Protein 5GGB (pdb70)

Secondary structure (DSSP, 8-state):
-EEEEEEEEEEEE--EEEEEEEETTTTEEE--EEEPPTT--HHHHHHHHHHHHH-EEEEEEEEEEEEEEEETTEEEEEEEEEEEEEEE-----SS-SEEEEEEHHHHHHH--SHHHHHHHHHHHTS-SS-EEEEEEE------GGG--S-GGGPPP-HHHHHHHHHHHHHHHHTT--EEEEESSHHHHHHHHHHHHHHT-PEEEEGGGSHHHHHH-HHHHHHHHHHHHHSSS-EEEEE-TTTHHHHHHHHHHHHT---SS----TT-EEEEEEETTEEEEEEEE--TT--

Solvent-accessible surface area: 14066 Å² total; per-residue (Å²): 149,79,31,64,1,0,0,0,0,0,8,90,96,80,134,41,30,0,0,0,2,15,29,74,195,133,107,37,49,1,1,0,38,15,123,28,82,191,74,24,12,19,4,35,0,0,11,46,12,0,88,84,8,0,33,17,66,18,40,2,10,7,20,3,3,103,6,65,53,124,46,120,172,24,49,37,38,0,25,1,2,2,0,76,22,86,32,42,124,55,72,94,50,139,68,0,52,113,24,48,44,36,72,26,117,40,0,41,123,55,1,148,85,89,44,1,71,87,4,0,129,84,3,79,126,105,64,21,98,30,44,4,0,0,4,0,46,7,0,21,3,41,161,121,78,185,72,181,52,81,39,91,106,15,61,4,52,165,103,0,133,61,1,2,112,45,1,25,53,1,0,78,12,0,22,4,62,40,3,17,0,0,42,36,38,5,0,49,67,1,0,73,24,2,3,131,110,42,133,72,164,30,100,61,3,79,79,0,6,41,100,30,15,77,92,66,76,154,26,0,55,133,49,2,57,82,1,5,62,147,132,28,22,3,0,2,0,1,5,13,148,0,2,52,24,6,6,121,52,2,11,147,139,33,177,22,210,52,87,43,107,27,37,143,74,0,2,0,9,0,0,0,5,19,151,56,126,7,22,10,2,11,20,10,39,2,13,74,28,154

Organism: Mycolicibacterium smegmatis (strain ATCC 700084 / mc(2)155) (NCBI:txid246196)

Structure (mmCIF, N/CA/C/O backbone):
data_5GGB
#
_entry.id   5GGB
#
_cell.length_a   42.492
_cell.length_b   87.892
_cell.length_c   95.202
_cell.angle_alpha   90.00
_cell.angle_beta   90.00
_cell.angle_gamma   90.00
#
_symmetry.space_group_name_H-M   'P 21 21 21'
#
loop_
_entity.id
_entity.type
_entity.pdbx_description
1 polymer 'Hydrolase, NUDIX family protein'
2 non-polymer "2'-deoxy-8-oxoguanosine 5'-(trihydrogen diphosphate)"
3 water water
#
loop_
_atom_site.group_PDB
_atom_site.id
_atom_site.type_symbol
_atom_site.label_atom_id
_atom_site.label_alt_id
_atom_site.label_comp_id
_atom_site.label_asym_id
_atom_site.label_entity_id
_atom_site.label_seq_id
_atom_site.pdbx_PDB_ins_code
_atom_site.Cartn_x
_atom_site.Cartn_y
_atom_site.Cartn_z
_atom_site.occupancy
_atom_site.B_iso_or_equiv
_atom_site.auth_seq_id
_atom_site.auth_comp_id
_atom_site.auth_asym_id
_atom_site.auth_atom_id
_atom_site.pdbx_PDB_model_num
ATOM 1 N N . HIS A 1 42 ? -4.289 7.113 37.164 1.00 65.99 22 HIS A N 1
ATOM 2 C CA . HIS A 1 42 ? -3.327 6.066 36.734 1.00 55.16 22 HIS A CA 1
ATOM 3 C C . HIS A 1 42 ? -3.456 5.977 35.187 1.00 36.18 22 HIS A C 1
ATOM 4 O O . HIS A 1 42 ? -4.479 5.568 34.656 1.00 39.78 22 HIS A O 1
ATOM 11 N N . THR A 1 43 ? -2.460 6.468 34.468 1.00 37.15 23 THR A N 1
ATOM 12 C CA . THR A 1 43 ? -2.443 6.350 32.993 1.00 31.10 23 THR A CA 1
ATOM 13 C C . THR A 1 43 ? -1.224 5.593 32.605 1.00 27.21 23 THR A C 1
ATOM 14 O O . THR A 1 43 ? -0.085 6.029 32.904 1.00 41.06 23 THR A O 1
ATOM 18 N N . VAL A 1 44 ? -1.444 4.460 31.951 1.00 20.41 24 VAL A N 1
ATOM 19 C CA . VAL A 1 44 ? -0.391 3.655 31.387 1.00 18.45 24 VAL A CA 1
ATOM 20 C C . VAL A 1 44 ? -0.114 4.109 29.948 1.00 16.30 24 VAL A C 1
ATOM 21 O O . VAL A 1 44 ? -1.002 4.121 29.130 1.00 18.66 24 VAL A O 1
ATOM 25 N N . ARG A 1 45 ? 1.134 4.484 29.683 1.00 16.36 25 ARG A N 1
ATOM 26 C CA . ARG A 1 45 ? 1.535 4.955 28.339 1.00 14.94 25 ARG A CA 1
ATOM 27 C C . ARG A 1 45 ? 2.031 3.819 27.460 1.00 13.48 25 ARG A C 1
ATOM 28 O O . ARG A 1 45 ? 2.867 3.017 27.889 1.00 14.05 25 ARG A O 1
ATOM 36 N N . ALA A 1 46 ? 1.484 3.748 26.236 1.00 12.69 26 ALA A N 1
ATOM 37 C CA . ALA A 1 46 ? 1.812 2.741 25.271 1.00 12.40 26 ALA A CA 1
ATOM 38 C C . ALA A 1 46 ? 1.917 3.373 23.889 1.00 11.38 26 ALA A C 1
ATOM 39 O O . ALA A 1 46 ? 1.511 4.520 23.669 1.00 11.77 26 ALA A O 1
ATOM 41 N N . ALA A 1 47 ? 2.411 2.586 22.960 1.00 11.33 27 ALA A N 1
ATOM 42 C CA . ALA A 1 47 ? 2.537 3.037 21.563 1.00 10.51 27 ALA A CA 1
ATOM 43 C C . ALA A 1 47 ? 2.454 1.873 20.662 1.00 11.15 27 ALA A C 1
ATOM 44 O O . ALA A 1 47 ? 2.766 0.753 21.045 1.00 13.30 27 ALA A O 1
ATOM 46 N N . GLY A 1 48 ? 2.090 2.119 19.416 1.00 11.49 28 GLY A N 1
ATOM 47 C CA . GLY A 1 48 ? 1.969 1.069 18.414 1.00 11.97 28 GLY A CA 1
ATOM 48 C C . GLY A 1 48 ? 2.103 1.625 16.994 1.00 9.73 28 GLY A C 1
ATOM 49 O O . GLY A 1 48 ? 2.406 2.824 16.798 1.00 10.29 28 GLY A O 1
ATOM 50 N N . ALA A 1 49 ? 1.940 0.747 16.013 1.00 10.33 29 ALA A N 1
ATOM 51 C CA . ALA A 1 49 ? 2.198 1.143 14.644 1.00 10.16 29 ALA A CA 1
ATOM 52 C C . ALA A 1 49 ? 1.397 0.402 13.648 1.00 10.11 29 ALA A C 1
ATOM 53 O O . ALA A 1 49 ? 1.030 -0.786 13.856 1.00 11.49 29 ALA A O 1
ATOM 55 N N . VAL A 1 50 ? 1.163 1.050 12.512 1.00 9.93 30 VAL A N 1
ATOM 56 C CA . VAL A 1 50 ? 0.824 0.377 11.262 1.00 10.08 30 VAL A CA 1
ATOM 57 C C . VAL A 1 50 ? 2.086 0.307 10.461 1.00 9.99 30 VAL A C 1
ATOM 58 O O . VAL A 1 50 ? 2.529 1.266 9.849 1.00 10.67 30 VAL A O 1
ATOM 62 N N . LEU A 1 51 ? 2.681 -0.904 10.469 1.00 11.33 31 LEU A N 1
ATOM 63 C CA . LEU A 1 51 ? 3.880 -1.206 9.693 1.00 11.01 31 LEU A CA 1
ATOM 64 C C . LEU A 1 51 ? 3.425 -1.534 8.284 1.00 11.49 31 LEU A C 1
ATOM 65 O O . LEU A 1 51 ? 2.564 -2.397 8.076 1.00 12.55 31 LEU A O 1
ATOM 70 N N . TRP A 1 52 ? 4.039 -0.908 7.290 1.00 11.18 32 TRP A N 1
ATOM 71 C CA . TRP A 1 52 ? 3.683 -1.090 5.902 1.00 11.78 32 TRP A CA 1
ATOM 72 C C . TRP A 1 52 ? 4.884 -1.197 4.997 1.00 12.82 32 TRP A C 1
ATOM 73 O O . TRP A 1 52 ? 6.001 -0.824 5.380 1.00 13.94 32 TRP A O 1
ATOM 84 N N . ARG A 1 53 ? 4.600 -1.720 3.792 1.00 14.13 33 ARG A N 1
ATOM 85 C CA . ARG A 1 53 ? 5.609 -1.804 2.724 1.00 16.71 33 ARG A CA 1
ATOM 86 C C . ARG A 1 53 ? 4.902 -1.661 1.382 1.00 17.30 33 ARG A C 1
ATOM 87 O O . ARG A 1 53 ? 3.754 -1.800 1.280 1.00 17.84 33 ARG A O 1
ATOM 95 N N A ASP A 1 54 ? 5.693 -1.370 0.336 0.50 23.98 34 ASP A N 1
ATOM 96 N N B ASP A 1 54 ? 5.646 -1.331 0.310 0.50 23.70 34 ASP A N 1
ATOM 97 C CA A ASP A 1 54 ? 5.196 -1.517 -1.073 0.50 26.95 34 ASP A CA 1
ATOM 98 C CA B ASP A 1 54 ? 5.058 -1.479 -1.072 0.50 26.66 34 ASP A CA 1
ATOM 99 C C A ASP A 1 54 ? 5.114 -3.009 -1.431 0.50 27.13 34 ASP A C 1
ATOM 100 C C B ASP A 1 54 ? 5.131 -2.938 -1.531 0.50 25.51 34 ASP A C 1
ATOM 101 O O A ASP A 1 54 ? 6.020 -3.775 -1.113 0.50 30.20 34 ASP A O 1
ATOM 102 O O B ASP A 1 54 ? 6.183 -3.579 -1.463 0.50 38.08 34 ASP A O 1
ATOM 111 N N . ALA A 1 55 ? 4.004 -3.420 -2.038 1.00 33.68 35 ALA A N 1
ATOM 112 C CA . ALA A 1 55 ? 3.841 -4.828 -2.512 1.00 38.11 35 ALA A CA 1
ATOM 113 C C . ALA A 1 55 ? 4.764 -5.193 -3.691 1.00 54.11 35 ALA A C 1
ATOM 114 O O . ALA A 1 55 ? 4.975 -4.364 -4.561 1.00 54.01 35 ALA A O 1
ATOM 116 N N . THR A 1 67 ? -0.850 -1.832 -3.897 1.00 55.92 47 THR A N 1
ATOM 117 C CA . THR A 1 67 ? 0.573 -1.422 -3.865 1.00 59.22 47 THR A CA 1
ATOM 118 C C . THR A 1 67 ? 1.148 -1.195 -2.430 1.00 36.44 47 THR A C 1
ATOM 119 O O . THR A 1 67 ? 2.325 -1.412 -2.225 1.00 40.62 47 THR A O 1
ATOM 123 N N . VAL A 1 68 ? 0.343 -0.779 -1.454 1.00 27.54 48 VAL A N 1
ATOM 124 C CA . VAL A 1 68 ? 0.759 -0.833 -0.040 1.00 21.34 48 VAL A CA 1
ATOM 125 C C . VAL A 1 68 ? 0.237 -2.159 0.579 1.00 17.03 48 VAL A C 1
ATOM 126 O O . VAL A 1 68 ? -0.894 -2.545 0.324 1.00 19.90 48 VAL A O 1
ATOM 130 N N . GLU A 1 69 ? 1.054 -2.770 1.419 1.00 15.95 49 GLU A N 1
ATOM 131 C CA . GLU A 1 69 ? 0.605 -3.866 2.283 1.00 14.80 49 GLU A CA 1
ATOM 132 C C . GLU A 1 69 ? 0.965 -3.483 3.678 1.00 12.48 49 GLU A C 1
ATOM 133 O O . GLU A 1 69 ? 2.014 -2.882 3.934 1.00 14.48 49 GLU A O 1
ATOM 139 N N . VAL A 1 70 ? 0.107 -3.923 4.609 1.00 12.29 50 VAL A N 1
ATOM 140 C CA . VAL A 1 70 ? 0.241 -3.689 6.008 1.00 12.34 50 VAL A CA 1
ATOM 141 C C . VAL A 1 70 ? 0.429 -4.991 6.791 1.00 10.94 50 VAL A C 1
ATOM 142 O O . VAL A 1 70 ? -0.160 -6.028 6.388 1.00 13.99 50 VAL A O 1
ATOM 146 N N . ALA A 1 71 ? 1.233 -4.957 7.831 1.00 11.01 51 ALA A N 1
ATOM 147 C CA . ALA A 1 71 ? 1.473 -6.140 8.672 1.00 11.31 51 ALA A CA 1
ATOM 148 C C . ALA A 1 71 ? 0.415 -6.283 9.713 1.00 12.16 51 ALA A C 1
ATOM 149 O O . ALA A 1 71 ? 0.096 -5.352 10.451 1.00 13.96 51 ALA A O 1
ATOM 151 N N . VAL A 1 72 ? -0.097 -7.497 9.831 1.00 12.34 52 VAL A N 1
ATOM 152 C CA . VAL A 1 72 ? -1.052 -7.828 10.894 1.00 12.69 52 VAL A CA 1
ATOM 153 C C . VAL A 1 72 ? -0.430 -9.006 11.647 1.00 13.44 52 VAL A C 1
ATOM 154 O O . VAL A 1 72 ? 0.049 -9.967 11.013 1.00 14.79 52 VAL A O 1
ATOM 158 N N . ILE A 1 73 ? -0.451 -8.943 12.964 1.00 12.72 53 ILE A N 1
ATOM 159 C CA . ILE A 1 73 ? 0.229 -9.901 13.818 1.00 12.54 53 ILE A CA 1
ATOM 160 C C . ILE A 1 73 ? -0.775 -10.754 14.618 1.00 12.58 53 ILE A C 1
ATOM 161 O O . ILE A 1 73 ? -1.804 -10.278 15.048 1.00 12.44 53 ILE A O 1
ATOM 166 N N . HIS A 1 74 ? -0.402 -12.015 14.813 1.00 11.95 54 HIS A N 1
ATOM 167 C CA . HIS A 1 74 ? -1.186 -12.947 15.579 1.00 11.62 54 HIS A CA 1
ATOM 168 C C . HIS A 1 74 ? -0.524 -13.170 16.920 1.00 11.53 54 HIS A C 1
ATOM 169 O O . HIS A 1 74 ? 0.672 -13.501 17.021 1.00 13.13 54 HIS A O 1
ATOM 176 N N A ARG A 1 75 ? -1.350 -13.049 17.961 0.50 13.37 55 ARG A N 1
ATOM 177 N N B ARG A 1 75 ? -1.347 -13.062 17.962 0.50 13.41 55 ARG A N 1
ATOM 178 C CA A ARG A 1 75 ? -0.905 -13.125 19.308 0.50 13.83 55 ARG A CA 1
ATOM 179 C CA B ARG A 1 75 ? -0.890 -13.179 19.308 0.50 13.87 55 ARG A CA 1
ATOM 180 C C A ARG A 1 75 ? -1.502 -14.388 19.952 0.50 12.65 55 ARG A C 1
ATOM 181 C C B ARG A 1 75 ? -1.498 -14.400 19.957 0.50 12.71 55 ARG A C 1
ATOM 182 O O A ARG A 1 75 ? -2.705 -14.442 20.170 0.50 13.25 55 ARG A O 1
ATOM 183 O O B ARG A 1 75 ? -2.687 -14.432 20.196 0.50 13.27 55 ARG A O 1
ATOM 198 N N . PRO A 1 76 ? -0.676 -15.419 20.298 1.00 12.94 56 PRO A N 1
ATOM 199 C CA . PRO A 1 76 ? -1.271 -16.583 20.956 1.00 14.11 56 PRO A CA 1
ATOM 200 C C . PRO A 1 76 ? -1.855 -16.305 22.320 1.00 14.17 56 PRO A C 1
ATOM 201 O O . PRO A 1 76 ? -2.724 -17.067 22.757 1.00 15.37 56 PRO A O 1
ATOM 205 N N . ARG A 1 77 ? -1.492 -15.197 23.004 1.00 14.75 57 ARG A N 1
ATOM 206 C CA . ARG A 1 77 ? -2.119 -14.912 24.332 1.00 15.01 57 ARG A CA 1
ATOM 207 C C . ARG A 1 77 ? -3.590 -14.825 24.280 1.00 12.47 57 ARG A C 1
ATOM 208 O O . ARG A 1 77 ? -4.260 -15.234 25.191 1.00 13.14 57 ARG A O 1
ATOM 216 N N . TYR A 1 78 ? -4.153 -14.275 23.219 1.00 16.39 58 TYR A N 1
ATOM 217 C CA . TYR A 1 78 ? -5.641 -14.142 23.022 1.00 15.73 58 TYR A CA 1
ATOM 218 C C . TYR A 1 78 ? -6.164 -14.852 21.797 1.00 15.58 58 TYR A C 1
ATOM 219 O O . TYR A 1 78 ? -7.401 -14.807 21.468 1.00 15.77 58 TYR A O 1
ATOM 228 N N A ASP A 1 79 ? -5.235 -15.450 21.056 0.50 15.31 59 ASP A N 1
ATOM 229 N N B ASP A 1 79 ? -5.239 -15.455 21.058 0.50 15.34 59 ASP A N 1
ATOM 230 C CA A ASP A 1 79 ? -5.575 -16.135 19.827 0.50 14.90 59 ASP A CA 1
ATOM 231 C CA B ASP A 1 79 ? -5.581 -16.113 19.813 0.50 15.55 59 ASP A CA 1
ATOM 232 C C A ASP A 1 79 ? -6.299 -15.205 18.892 0.50 18.55 59 ASP A C 1
ATOM 233 C C B ASP A 1 79 ? -6.328 -15.133 18.901 0.50 19.28 59 ASP A C 1
ATOM 234 O O A ASP A 1 79 ? -7.384 -15.585 18.378 0.50 18.80 59 ASP A O 1
ATOM 235 O O B ASP A 1 79 ? -7.389 -15.500 18.344 0.50 19.98 59 ASP A O 1
ATOM 244 N N A ASP A 1 80 ? -5.691 -14.048 18.570 0.50 14.86 60 ASP A N 1
ATOM 245 N N B ASP A 1 80 ? -5.701 -13.955 18.668 0.50 15.42 60 ASP A N 1
ATOM 246 C CA A ASP A 1 80 ? -6.277 -13.235 17.546 0.50 15.53 60 ASP A CA 1
ATOM 247 C CA B ASP A 1 80 ? -6.284 -12.816 17.949 0.50 18.64 60 ASP A CA 1
ATOM 248 C C A ASP A 1 80 ? -5.267 -12.242 16.943 0.50 13.46 60 ASP A C 1
ATOM 249 C C B ASP A 1 80 ? -5.263 -12.156 17.021 0.50 13.84 60 ASP A C 1
ATOM 250 O O A ASP A 1 80 ? -4.081 -12.320 17.217 0.50 12.73 60 ASP A O 1
ATOM 251 O O B ASP A 1 80 ? -4.077 -12.331 17.205 0.50 12.76 60 ASP A O 1
ATOM 260 N N . TRP A 1 81 ? -5.770 -11.414 16.038 1.00 15.48 61 TRP A N 1
ATOM 261 C CA . TRP A 1 81 ? -4.969 -10.617 15.110 1.00 13.68 61 TRP A CA 1
ATOM 262 C C . TRP A 1 81 ? -5.096 -9.123 15.450 1.00 13.19 61 TRP A C 1
ATOM 263 O O . TRP A 1 81 ? -6.207 -8.645 15.763 1.00 15.40 61 TRP A O 1
ATOM 274 N N A SER A 1 82 ? -4.002 -8.394 15.316 0.50 12.74 62 SER A N 1
ATOM 275 N N B SER A 1 82 ? -3.941 -8.446 15.521 0.50 11.81 62 SER A N 1
ATOM 276 C CA A SER A 1 82 ? -4.050 -6.989 15.663 0.50 12.61 62 SER A CA 1
ATOM 277 C CA B SER A 1 82 ? -3.877 -7.028 15.919 0.50 12.22 62 SER A CA 1
ATOM 278 C C A SER A 1 82 ? -2.837 -6.280 15.054 0.50 13.12 62 SER A C 1
ATOM 279 C C B SER A 1 82 ? -2.685 -6.307 15.258 0.50 12.56 62 SER A C 1
ATOM 280 O O A SER A 1 82 ? -2.259 -6.840 14.048 0.50 12.60 62 SER A O 1
ATOM 281 O O B SER A 1 82 ? -1.945 -6.805 14.479 0.50 11.37 62 SER A O 1
ATOM 286 N N . LEU A 1 83 ? -2.498 -5.103 15.663 1.00 14.39 63 LEU A N 1
ATOM 287 C CA . LEU A 1 83 ? -1.364 -4.272 15.231 1.00 12.78 63 LEU A CA 1
ATOM 288 C C . LEU A 1 83 ? -0.310 -4.304 16.307 1.00 13.04 63 LEU A C 1
ATOM 289 O O . LEU A 1 83 ? -0.617 -4.373 17.500 1.00 16.36 63 LEU A O 1
ATOM 294 N N . PRO A 1 84 ? 0.976 -4.137 15.916 1.00 12.05 64 PRO A N 1
ATOM 295 C CA . PRO A 1 84 ? 2.044 -4.052 16.945 1.00 13.14 64 PRO A CA 1
ATOM 296 C C . PRO A 1 84 ? 1.774 -2.914 17.933 1.00 12.39 64 PRO A C 1
ATOM 297 O O . PRO A 1 84 ? 1.459 -1.818 17.522 1.00 13.59 64 PRO A O 1
ATOM 301 N N . LYS A 1 85 ? 1.996 -3.183 19.195 1.00 12.80 65 LYS A N 1
ATOM 302 C CA . LYS A 1 85 ? 1.866 -2.185 20.256 1.00 13.12 65 LYS A CA 1
ATOM 303 C C . LYS A 1 85 ? 2.453 -2.700 21.540 1.00 12.96 65 LYS A C 1
ATOM 304 O O . LYS A 1 85 ? 2.601 -3.923 21.742 1.00 14.75 65 LYS A O 1
ATOM 310 N N . GLY A 1 86 ? 2.803 -1.798 22.461 1.00 12.83 66 GLY A N 1
ATOM 311 C CA . GLY A 1 86 ? 3.244 -2.189 23.796 1.00 14.67 66 GLY A CA 1
ATOM 312 C C . GLY A 1 86 ? 3.459 -0.984 24.648 1.00 13.62 66 GLY A C 1
ATOM 313 O O . GLY A 1 86 ? 3.390 0.157 24.206 1.00 13.62 66 GLY A O 1
ATOM 314 N N . LYS A 1 87 ? 3.675 -1.287 25.914 1.00 14.63 67 LYS A N 1
ATOM 315 C CA . LYS A 1 87 ? 3.880 -0.291 26.922 1.00 13.91 67 LYS A CA 1
ATOM 316 C C . LYS A 1 87 ? 5.275 0.353 26.851 1.00 14.68 67 LYS A C 1
ATOM 317 O O . LYS A 1 87 ? 6.256 -0.311 26.604 1.00 16.17 67 LYS A O 1
ATOM 323 N N . LEU A 1 88 ? 5.350 1.649 27.155 1.00 13.21 68 LEU A N 1
ATOM 324 C CA . LEU A 1 88 ? 6.630 2.309 27.247 1.00 13.83 68 LEU A CA 1
ATOM 325 C C . LEU A 1 88 ? 7.427 1.802 28.478 1.00 14.89 68 LEU A C 1
ATOM 326 O O . LEU A 1 88 ? 6.861 1.590 29.530 1.00 17.16 68 LEU A O 1
ATOM 331 N N . ASP A 1 89 ? 8.707 1.613 28.249 1.00 14.46 69 ASP A N 1
ATOM 332 C CA . ASP A 1 89 ? 9.668 1.382 29.346 1.00 17.61 69 ASP A CA 1
ATOM 333 C C . ASP A 1 89 ? 9.977 2.697 30.039 1.00 17.13 69 ASP A C 1
ATOM 334 O O . ASP A 1 89 ? 9.686 3.767 29.518 1.00 17.30 69 ASP A O 1
ATOM 339 N N . GLN A 1 90 ? 10.571 2.614 31.209 1.00 18.66 70 GLN A N 1
ATOM 340 C CA . GLN A 1 90 ? 10.941 3.783 31.954 1.00 19.71 70 GLN A CA 1
ATOM 341 C C . GLN A 1 90 ? 11.896 4.597 31.143 1.00 19.31 70 GLN A C 1
ATOM 342 O O . GLN A 1 90 ? 12.849 4.070 30.571 1.00 21.73 70 GLN A O 1
ATOM 348 N N . GLY A 1 91 ? 11.626 5.898 31.033 1.00 20.77 71 GLY A N 1
ATOM 349 C CA . GLY A 1 91 ? 12.535 6.752 30.296 1.00 23.79 71 GLY A CA 1
ATOM 350 C C . GLY A 1 91 ? 12.341 6.834 28.804 1.00 20.50 71 GLY A C 1
ATOM 351 O O . GLY A 1 91 ? 12.987 7.583 28.120 1.00 26.41 71 GLY A O 1
ATOM 352 N N . GLU A 1 92 ? 11.448 6.050 28.278 1.00 15.78 72 GLU A N 1
ATOM 353 C CA . GLU A 1 92 ? 11.243 5.935 26.840 1.00 14.98 72 GLU A CA 1
ATOM 354 C C . GLU A 1 92 ? 10.199 6.915 26.360 1.00 13.68 72 GLU A C 1
ATOM 355 O O . GLU A 1 92 ? 9.268 7.244 27.073 1.00 15.97 72 GLU A O 1
ATOM 361 N N . THR A 1 93 ? 10.325 7.367 25.108 1.00 13.52 73 THR A N 1
ATOM 362 C CA . THR A 1 93 ? 9.281 8.173 24.469 1.00 13.15 73 THR A CA 1
ATOM 363 C C . THR A 1 93 ? 8.350 7.289 23.630 1.00 12.24 73 THR A C 1
ATOM 364 O O . THR A 1 93 ? 8.692 6.174 23.261 1.00 12.55 73 THR A O 1
ATOM 368 N N . GLU A 1 94 ? 7.170 7.807 23.290 1.00 12.65 74 GLU A N 1
ATOM 369 C CA . GLU A 1 94 ? 6.238 7.059 22.486 1.00 11.45 74 GLU A CA 1
ATOM 370 C C . GLU A 1 94 ? 6.823 6.596 21.142 1.00 10.59 74 GLU A C 1
ATOM 371 O O . GLU A 1 94 ? 6.690 5.452 20.775 1.00 11.05 74 GLU A O 1
ATOM 377 N N . PRO A 1 95 ? 7.463 7.502 20.366 1.00 10.71 75 PRO A N 1
ATOM 378 C CA . PRO A 1 95 ? 7.977 7.050 19.064 1.00 11.73 75 PRO A CA 1
ATOM 379 C C . PRO A 1 95 ? 9.014 5.935 19.215 1.00 10.20 75 PRO A C 1
ATOM 380 O O . PRO A 1 95 ? 9.045 4.974 18.417 1.00 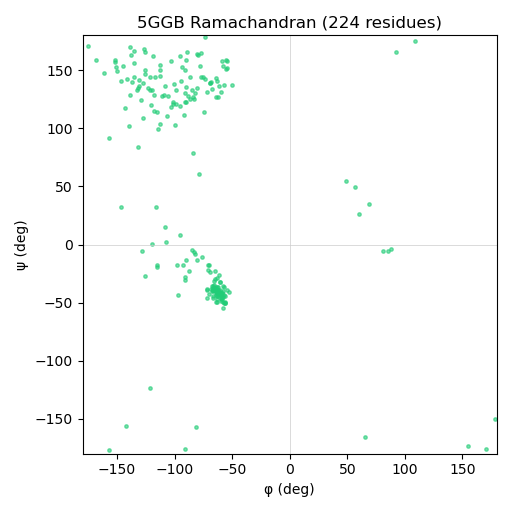11.27 75 PRO A O 1
ATOM 384 N N . VAL A 1 96 ? 9.874 6.081 20.216 1.00 11.72 76 VAL A N 1
ATOM 385 C CA . VAL A 1 96 ? 10.909 5.080 20.413 1.00 11.30 76 VAL A CA 1
ATOM 386 C C . VAL A 1 96 ? 10.283 3.744 20.810 1.00 12.00 76 VAL A C 1
ATOM 387 O O . VAL A 1 96 ? 10.681 2.676 20.287 1.00 11.82 76 VAL A O 1
ATOM 391 N N . ALA A 1 97 ? 9.260 3.747 21.635 1.00 10.86 77 ALA A N 1
ATOM 392 C CA . ALA A 1 97 ? 8.543 2.535 21.973 1.00 11.40 77 ALA A CA 1
ATOM 393 C C . ALA A 1 97 ? 7.841 1.929 20.772 1.00 10.49 77 ALA A C 1
ATOM 394 O O . ALA A 1 97 ? 7.830 0.695 20.638 1.00 11.58 77 ALA A O 1
ATOM 396 N N . ALA A 1 98 ? 7.241 2.746 19.904 1.00 10.70 78 ALA A N 1
ATOM 397 C CA . ALA A 1 98 ? 6.582 2.194 18.725 1.00 10.98 78 ALA A CA 1
ATOM 398 C C . ALA A 1 98 ? 7.580 1.443 17.872 1.00 10.69 78 ALA A C 1
ATOM 399 O O . ALA A 1 98 ? 7.338 0.338 17.407 1.00 11.81 78 ALA A O 1
ATOM 401 N N . ALA A 1 99 ? 8.735 2.080 17.638 1.00 10.46 79 ALA A N 1
ATOM 402 C CA . ALA A 1 99 ? 9.751 1.419 16.820 1.00 12.13 79 ALA A CA 1
ATOM 403 C C . ALA A 1 99 ? 10.270 0.152 17.505 1.00 11.36 79 ALA A C 1
ATOM 404 O O . ALA A 1 99 ? 10.513 -0.839 16.850 1.00 12.41 79 ALA A O 1
ATOM 406 N N . ARG A 1 100 ? 10.425 0.222 18.822 1.00 11.57 80 ARG A N 1
ATOM 407 C CA . ARG A 1 100 ? 10.898 -0.949 19.570 1.00 11.81 80 ARG A CA 1
ATOM 408 C C . ARG A 1 100 ? 9.916 -2.091 19.468 1.00 13.00 80 ARG A C 1
ATOM 409 O O . ARG A 1 100 ? 10.295 -3.256 19.258 1.00 13.11 80 ARG A O 1
ATOM 417 N N . GLU A 1 101 ? 8.633 -1.802 19.538 1.00 12.45 81 GLU A N 1
ATOM 418 C CA . GLU A 1 101 ? 7.617 -2.825 19.401 1.00 13.21 81 GLU A CA 1
ATOM 419 C C . GLU A 1 101 ? 7.593 -3.418 18.001 1.00 12.30 81 GLU A C 1
ATOM 420 O O . GLU A 1 101 ? 7.403 -4.630 17.842 1.00 12.54 81 GLU A O 1
ATOM 426 N N . ILE A 1 102 ? 7.785 -2.590 16.977 1.00 11.33 82 ILE A N 1
ATOM 427 C CA . ILE A 1 102 ? 7.970 -3.129 15.634 1.00 12.05 82 ILE A CA 1
ATOM 428 C C . ILE A 1 102 ? 9.148 -4.114 15.668 1.00 11.93 82 ILE A C 1
ATOM 429 O O . ILE A 1 102 ? 9.022 -5.259 15.162 1.00 13.01 82 ILE A O 1
ATOM 434 N N . HIS A 1 103 ? 10.270 -3.705 16.220 1.00 12.43 83 HIS A N 1
ATOM 435 C CA . HIS A 1 103 ? 11.455 -4.576 16.231 1.00 13.96 83 HIS A CA 1
ATOM 436 C C . HIS A 1 103 ? 11.174 -5.919 16.925 1.00 13.47 83 HIS A C 1
ATOM 437 O O . HIS A 1 103 ? 11.467 -7.000 16.361 1.00 15.36 83 HIS A O 1
ATOM 444 N N . GLU A 1 104 ? 10.598 -5.843 18.102 1.00 13.12 84 GLU A N 1
ATOM 445 C CA . GLU A 1 104 ? 10.380 -7.047 18.928 1.00 13.93 84 GLU A CA 1
ATOM 446 C C . GLU A 1 104 ? 9.324 -7.940 18.421 1.00 14.13 84 GLU A C 1
ATOM 447 O O . GLU A 1 104 ? 9.424 -9.164 18.497 1.00 15.97 84 GLU A O 1
ATOM 453 N N . GLU A 1 105 ? 8.208 -7.372 17.894 1.00 13.40 85 GLU A N 1
ATOM 454 C CA . GLU A 1 105 ? 7.076 -8.172 17.518 1.00 13.96 85 GLU A CA 1
ATOM 455 C C . GLU A 1 105 ? 7.111 -8.632 16.087 1.00 13.84 85 GLU A C 1
ATOM 456 O O . GLU A 1 105 ? 6.531 -9.663 15.757 1.00 15.14 85 GLU A O 1
ATOM 462 N N . THR A 1 106 ? 7.757 -7.870 15.191 1.00 12.82 86 THR A N 1
ATOM 463 C CA . THR A 1 106 ? 7.763 -8.186 13.771 1.00 13.71 86 THR A CA 1
ATOM 464 C C . THR A 1 106 ? 9.147 -8.541 13.229 1.00 12.71 86 THR A C 1
ATOM 465 O O . THR A 1 106 ? 9.205 -9.065 12.099 1.00 14.10 86 THR A O 1
ATOM 469 N N . GLY A 1 107 ? 10.215 -8.203 13.927 1.00 13.55 87 GLY A N 1
ATOM 470 C CA . GLY A 1 107 ? 11.551 -8.445 13.404 1.00 13.72 87 GLY A CA 1
ATOM 471 C C . GLY A 1 107 ? 12.048 -7.406 12.406 1.00 14.96 87 GLY A C 1
ATOM 472 O O . GLY A 1 107 ? 13.185 -7.469 11.964 1.00 16.27 87 GLY A O 1
ATOM 473 N N . HIS A 1 108 ? 11.208 -6.460 12.018 1.00 13.56 88 HIS A N 1
ATOM 474 C CA . HIS A 1 108 ? 11.598 -5.460 11.049 1.00 12.76 88 HIS A CA 1
ATOM 475 C C . HIS A 1 108 ? 12.142 -4.184 11.655 1.00 12.56 88 HIS A C 1
ATOM 476 O O . HIS A 1 108 ? 11.804 -3.821 12.766 1.00 13.35 88 HIS A O 1
ATOM 483 N N . THR A 1 109 ? 12.991 -3.526 10.867 1.00 12.55 89 THR A N 1
ATOM 484 C CA . THR A 1 109 ? 13.298 -2.111 11.111 1.00 12.32 89 THR A CA 1
ATOM 485 C C . THR A 1 109 ? 12.299 -1.289 10.317 1.00 12.10 89 THR A C 1
ATOM 486 O O . THR A 1 109 ? 11.703 -1.739 9.366 1.00 11.89 89 THR A O 1
ATOM 490 N N . ALA A 1 110 ? 12.128 -0.039 10.751 1.00 11.78 90 ALA A N 1
ATOM 491 C CA . ALA A 1 110 ? 11.156 0.828 10.112 1.00 10.85 90 ALA A CA 1
ATOM 492 C C . ALA A 1 110 ? 11.477 2.279 10.403 1.00 10.84 90 ALA A C 1
ATOM 493 O O . ALA A 1 110 ? 12.184 2.598 11.336 1.00 13.98 90 ALA A O 1
ATOM 495 N N A VAL A 1 111 ? 10.910 3.155 9.607 0.50 10.60 91 VAL A N 1
ATOM 496 N N B VAL A 1 111 ? 10.951 3.155 9.549 0.50 9.77 91 VAL A N 1
ATOM 497 C CA A VAL A 1 111 ? 11.007 4.569 9.855 0.50 10.15 91 VAL A CA 1
ATOM 498 C CA B VAL A 1 111 ? 10.968 4.612 9.746 0.50 8.79 91 VAL A CA 1
ATOM 499 C C A VAL A 1 111 ? 9.611 5.101 10.082 0.50 9.27 91 VAL A C 1
ATOM 500 C C B VAL A 1 111 ? 9.567 5.132 10.053 0.50 8.63 91 VAL A C 1
ATOM 501 O O A VAL A 1 111 ? 8.714 4.837 9.272 0.50 9.68 91 VAL A O 1
ATOM 502 O O B VAL A 1 111 ? 8.616 4.925 9.258 0.50 9.10 91 VAL A O 1
ATOM 509 N N . LEU A 1 112 ? 9.384 5.746 11.215 1.00 8.94 92 LEU A N 1
ATOM 510 C CA . LEU A 1 112 ? 8.073 6.284 11.538 1.00 8.71 92 LEU A CA 1
ATOM 511 C C . LEU A 1 112 ? 7.798 7.510 10.720 1.00 8.04 92 LEU A C 1
ATOM 512 O O . LEU A 1 112 ? 8.708 8.301 10.419 1.00 8.97 92 LEU A O 1
ATOM 517 N N . GLY A 1 113 ? 6.525 7.682 10.362 1.00 8.67 93 GLY A N 1
ATOM 518 C CA . GLY A 1 113 ? 6.043 8.856 9.623 1.00 8.50 93 GLY A CA 1
ATOM 519 C C . GLY A 1 113 ? 4.962 9.566 10.409 1.00 8.56 93 GLY A C 1
ATOM 520 O O . GLY A 1 113 ? 5.167 9.966 11.561 1.00 8.88 93 GLY A O 1
ATOM 521 N N . ARG A 1 114 ? 3.813 9.722 9.801 1.00 8.28 94 ARG A N 1
ATOM 522 C CA . ARG A 1 114 ? 2.682 10.393 10.435 1.00 8.22 94 ARG A CA 1
ATOM 523 C C . ARG A 1 114 ? 2.140 9.701 11.631 1.00 8.26 94 ARG A C 1
ATOM 524 O O . ARG A 1 114 ? 2.033 8.455 11.643 1.00 9.25 94 ARG A O 1
ATOM 532 N N . ARG A 1 115 ? 1.732 10.467 12.614 1.00 7.96 95 ARG A N 1
ATOM 533 C CA . ARG A 1 115 ? 1.022 9.959 13.783 1.00 8.07 95 ARG A CA 1
ATOM 534 C C . ARG A 1 115 ? -0.435 9.703 13.355 1.00 8.22 95 ARG A C 1
ATOM 535 O O . ARG A 1 115 ? -1.036 10.456 12.600 1.00 9.69 95 ARG A O 1
ATOM 543 N N . LEU A 1 116 ? -0.992 8.636 13.924 1.00 8.94 96 LEU A N 1
ATOM 544 C CA . LEU A 1 116 ? -2.340 8.126 13.613 1.00 9.72 96 LEU A CA 1
ATOM 545 C C . LEU A 1 116 ? -3.288 8.19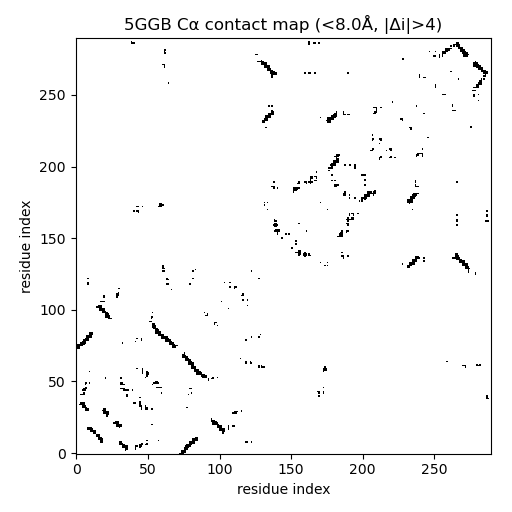1 14.797 1.00 10.35 96 LEU A C 1
ATOM 546 O O . LEU A 1 116 ? -4.137 7.293 14.971 1.00 13.12 96 LEU A O 1
ATOM 551 N N . GLY A 1 117 ? -3.140 9.150 15.637 1.00 9.81 97 GLY A N 1
ATOM 552 C CA . GLY A 1 117 ? -4.018 9.305 16.728 1.00 10.61 97 GLY A CA 1
ATOM 553 C C . GLY A 1 117 ? -3.756 8.330 17.849 1.00 10.44 97 GLY A C 1
ATOM 554 O O . GLY A 1 117 ? -2.756 7.616 17.896 1.00 11.51 97 GLY A O 1
ATOM 555 N N A ARG A 1 118 ? -4.662 8.352 18.790 0.50 11.18 98 ARG A N 1
ATOM 556 N N B ARG A 1 118 ? -4.743 8.245 18.717 0.50 10.86 98 ARG A N 1
ATOM 557 C CA A ARG A 1 118 ? -4.582 7.487 19.951 0.50 11.96 98 ARG A CA 1
ATOM 558 C CA B ARG A 1 118 ? -4.609 7.649 20.068 0.50 12.43 98 ARG A CA 1
ATOM 559 C C A ARG A 1 118 ? -5.825 6.622 20.085 0.50 13.39 98 ARG A C 1
ATOM 560 C C B ARG A 1 118 ? -5.849 6.767 20.283 0.50 14.26 98 ARG A C 1
ATOM 561 O O A ARG A 1 118 ? -6.886 6.863 19.455 0.50 15.56 98 ARG A O 1
ATOM 562 O O B ARG A 1 118 ? -6.961 7.149 19.857 0.50 16.02 98 ARG A O 1
ATOM 577 N N . VAL A 1 119 ? -5.664 5.601 20.906 1.00 13.03 99 VAL A N 1
ATOM 578 C CA . VAL A 1 119 ? -6.729 4.707 21.376 1.00 15.73 99 VAL A CA 1
ATOM 579 C C . VAL A 1 119 ? -6.580 4.643 22.888 1.00 15.27 99 VAL A C 1
ATOM 580 O O . VAL A 1 119 ? -5.475 4.542 23.428 1.00 17.53 99 VAL A O 1
ATOM 584 N N . THR A 1 120 ? -7.714 4.602 23.597 1.00 16.68 100 THR A N 1
ATOM 585 C CA . THR A 1 120 ? -7.739 4.477 25.049 1.00 18.02 100 THR A CA 1
ATOM 586 C C . THR A 1 120 ? -8.478 3.198 25.448 1.00 22.12 100 THR A C 1
ATOM 587 O O . THR A 1 120 ? -9.535 2.951 24.907 1.00 27.76 100 THR A O 1
ATOM 591 N N . TYR A 1 121 ? -7.907 2.416 26.359 1.00 25.74 101 TYR A N 1
ATOM 592 C CA . TYR A 1 121 ? -8.381 1.113 26.805 1.00 32.15 101 TYR A CA 1
ATOM 593 C C . TYR A 1 121 ? -8.614 1.233 28.322 1.00 33.83 101 TYR A C 1
ATOM 594 O O . TYR A 1 121 ? -7.754 1.741 29.013 1.00 36.81 101 TYR A O 1
ATOM 603 N N . PRO A 1 122 ? -9.774 0.758 28.841 1.00 32.31 102 PRO A N 1
ATOM 604 C CA . PRO A 1 122 ? -9.997 0.736 30.312 1.00 29.18 102 PRO A CA 1
ATOM 605 C C . PRO A 1 122 ? -9.142 -0.345 30.997 1.00 21.97 102 PRO A C 1
ATOM 606 O O . PRO A 1 122 ? -8.934 -1.449 30.447 1.00 26.07 102 PRO A O 1
ATOM 610 N N . ILE A 1 123 ? -8.459 0.070 32.074 1.00 19.75 103 ILE A N 1
ATOM 611 C CA . ILE A 1 123 ? -7.722 -0.798 33.000 1.00 19.06 103 ILE A CA 1
ATOM 612 C C . ILE A 1 123 ? -8.199 -0.501 34.413 1.00 17.71 103 ILE A C 1
ATOM 613 O O . ILE A 1 123 ? -8.862 0.481 34.626 1.00 19.57 103 ILE A O 1
ATOM 618 N N . PRO A 1 124 ? -7.856 -1.327 35.392 1.00 17.53 104 PRO A N 1
ATOM 619 C CA . PRO A 1 124 ? -8.425 -1.062 36.700 1.00 18.23 104 PRO A CA 1
ATOM 620 C C . PRO A 1 124 ? -7.932 0.294 37.252 1.00 17.87 104 PRO A C 1
ATOM 621 O O . PRO A 1 124 ? -6.729 0.644 37.267 1.00 21.61 104 PRO A O 1
ATOM 625 N N . GLN A 1 125 ? -8.892 1.093 37.631 1.00 20.15 105 GLN A N 1
ATOM 626 C CA . GLN A 1 125 ? -8.635 2.428 38.201 1.00 24.12 105 GLN A CA 1
ATOM 627 C C . GLN A 1 125 ? -7.878 3.377 37.253 1.00 25.28 105 GLN A C 1
ATOM 628 O O . GLN A 1 125 ? -7.211 4.292 37.707 1.00 34.42 105 GLN A O 1
ATOM 634 N N . GLY A 1 126 ? -7.980 3.187 35.940 1.00 24.27 106 GLY A N 1
ATOM 635 C CA . GLY A 1 126 ? -7.358 4.143 35.010 1.00 25.44 106 GLY A CA 1
ATOM 636 C C . GLY A 1 126 ? -7.523 3.790 33.567 1.00 21.71 106 GLY A C 1
ATOM 637 O O . GLY A 1 126 ? -8.449 3.088 33.185 1.00 24.81 106 GLY A O 1
ATOM 638 N N . THR A 1 127 ? -6.544 4.187 32.746 1.00 21.49 107 THR A N 1
ATOM 639 C CA . THR A 1 127 ? -6.599 3.920 31.332 1.00 21.35 107 THR A CA 1
ATOM 640 C C . THR A 1 127 ? -5.227 3.643 30.807 1.00 18.99 107 THR A C 1
ATOM 641 O O . THR A 1 127 ? -4.234 4.026 31.414 1.00 21.70 107 THR A O 1
ATOM 645 N N . LYS A 1 128 ? -5.228 2.875 29.715 1.00 18.83 108 LYS A N 1
ATOM 646 C CA . LYS A 1 128 ? -4.044 2.707 28.917 1.00 18.61 108 LYS A CA 1
ATOM 647 C C . LYS A 1 128 ? -4.242 3.508 27.651 1.00 18.16 108 LYS A C 1
ATOM 648 O O . LYS A 1 128 ? -5.291 3.312 26.998 1.00 19.79 108 LYS A O 1
ATOM 654 N N . ARG A 1 129 ? -3.291 4.367 27.318 1.00 15.72 109 ARG A N 1
ATOM 655 C CA . ARG A 1 129 ? -3.363 5.211 26.125 1.00 16.83 109 ARG A CA 1
ATOM 656 C C . ARG A 1 129 ? -2.320 4.714 25.156 1.00 14.19 109 ARG A C 1
ATOM 657 O O . ARG A 1 129 ? -1.153 4.629 25.512 1.00 15.33 109 ARG A O 1
ATOM 665 N N . VAL A 1 130 ? -2.719 4.444 23.920 1.00 13.30 110 VAL A N 1
ATOM 666 C CA . VAL A 1 130 ? -1.813 3.973 22.890 1.00 11.79 110 VAL A CA 1
ATOM 667 C C . VAL A 1 130 ? -1.768 4.973 21.771 1.00 11.17 110 VAL A C 1
ATOM 668 O O . VAL A 1 130 ? -2.791 5.223 21.151 1.00 12.95 110 VAL A O 1
ATOM 672 N N . TRP A 1 131 ? -0.611 5.611 21.547 1.00 10.98 111 TRP A N 1
ATOM 673 C CA . TRP A 1 131 ? -0.401 6.445 20.361 1.00 9.97 111 TRP A CA 1
ATOM 674 C C . TRP A 1 131 ? 0.165 5.613 19.229 1.00 9.68 111 TRP A C 1
ATOM 675 O O . TRP A 1 131 ? 1.069 4.827 19.482 1.00 10.60 111 TRP A O 1
ATOM 686 N N . TYR A 1 132 ? -0.377 5.812 18.020 1.00 9.10 112 TYR A N 1
ATOM 687 C CA . TYR A 1 132 ? 0.045 5.052 16.873 1.00 9.35 112 TYR A CA 1
ATOM 688 C C . TYR A 1 132 ? 0.773 5.885 15.835 1.00 8.79 112 TYR A C 1
ATOM 689 O O . TYR A 1 132 ? 0.415 7.057 15.651 1.00 9.60 112 TYR A O 1
ATOM 698 N N . TRP A 1 133 ? 1.682 5.235 15.117 1.00 8.54 113 TRP A N 1
ATOM 699 C CA . TRP A 1 133 ? 2.328 5.803 13.950 1.00 8.65 113 TRP A CA 1
ATOM 700 C C . TRP A 1 133 ? 2.213 4.948 12.717 1.00 8.49 113 TRP A C 1
ATOM 701 O O . TRP A 1 133 ? 2.276 3.725 12.826 1.00 10.43 113 TRP A O 1
ATOM 712 N N . ALA A 1 134 ? 2.194 5.562 11.557 1.00 8.60 114 ALA A N 1
ATOM 713 C CA . ALA A 1 134 ? 2.554 4.885 10.309 1.00 8.97 114 ALA A CA 1
ATOM 714 C C . ALA A 1 134 ? 4.050 4.604 10.321 1.00 8.79 114 ALA A C 1
ATOM 715 O O . ALA A 1 134 ? 4.810 5.461 10.726 1.00 9.75 114 ALA A O 1
ATOM 717 N N . ALA A 1 135 ? 4.452 3.416 9.859 1.00 9.38 115 ALA A N 1
ATOM 718 C CA . ALA A 1 135 ? 5.882 3.052 9.901 1.00 10.09 115 ALA A CA 1
ATOM 719 C C . ALA A 1 135 ? 6.225 2.271 8.678 1.00 9.59 115 ALA A C 1
ATOM 720 O O . ALA A 1 135 ? 5.680 1.209 8.413 1.00 10.80 115 ALA A O 1
ATOM 722 N N . LYS A 1 136 ? 7.138 2.803 7.847 1.00 10.03 116 LYS A N 1
ATOM 723 C CA . LYS A 1 136 ? 7.517 2.127 6.621 1.00 10.23 116 LYS A CA 1
ATOM 724 C C . LYS A 1 136 ? 8.631 1.152 6.959 1.00 10.54 116 LYS A C 1
ATOM 725 O O . LYS A 1 136 ? 9.675 1.533 7.455 1.00 11.07 116 LYS A O 1
ATOM 731 N N . SER A 1 137 ? 8.408 -0.126 6.596 1.00 11.07 117 SER A N 1
ATOM 732 C CA . SER A 1 137 ? 9.455 -1.124 6.784 1.00 11.85 117 SER A CA 1
ATOM 733 C C . SER A 1 137 ? 10.722 -0.791 5.967 1.00 12.46 117 SER A C 1
ATOM 734 O O . SER A 1 137 ? 10.612 -0.428 4.809 1.00 14.49 117 SER A O 1
ATOM 737 N N . THR A 1 138 ? 11.884 -0.960 6.614 1.00 12.90 118 THR A N 1
ATOM 738 C CA . THR A 1 138 ? 13.157 -0.747 5.956 1.00 13.97 118 THR A CA 1
ATOM 739 C C . THR A 1 138 ? 14.031 -1.957 5.919 1.00 15.37 118 THR A C 1
ATOM 740 O O . THR A 1 138 ? 15.124 -1.876 5.375 1.00 20.26 118 THR A O 1
ATOM 744 N N . GLY A 1 139 ? 13.602 -3.073 6.454 1.00 16.19 119 GLY A N 1
ATOM 745 C CA . GLY A 1 139 ? 14.363 -4.320 6.407 1.00 19.10 119 GLY A CA 1
ATOM 746 C C . GLY A 1 139 ? 13.965 -5.210 7.568 1.00 17.00 119 GLY A C 1
ATOM 747 O O . GLY A 1 139 ? 13.067 -4.938 8.297 1.00 15.65 119 GLY A O 1
ATOM 748 N N . GLY A 1 140 ? 14.701 -6.297 7.684 1.00 22.00 120 GLY A N 1
ATOM 749 C CA . GLY A 1 140 ? 14.477 -7.287 8.736 1.00 21.60 120 GLY A CA 1
ATOM 750 C C . GLY A 1 140 ? 13.549 -8.373 8.289 1.00 24.08 120 GLY A C 1
ATOM 751 O O . GLY A 1 140 ? 12.865 -8.253 7.310 1.00 22.17 120 GLY A O 1
ATOM 752 N N . ASP A 1 141 ? 13.514 -9.461 9.051 1.00 22.99 121 ASP A N 1
ATOM 753 C CA . ASP A 1 141 ? 12.664 -10.596 8.702 1.00 21.71 121 ASP A CA 1
ATOM 754 C C . ASP A 1 141 ? 11.870 -11.017 9.920 1.00 16.99 121 ASP A C 1
ATOM 755 O O . ASP A 1 141 ? 12.402 -11.021 11.024 1.00 19.59 121 ASP A O 1
ATOM 760 N N . PHE A 1 142 ? 10.618 -11.397 9.691 1.00 18.22 122 PHE A N 1
ATOM 761 C CA . PHE A 1 142 ? 9.834 -11.956 10.821 1.00 15.68 122 PHE A CA 1
ATOM 762 C C . PHE A 1 142 ? 10.295 -13.335 11.265 1.00 17.43 122 PHE A C 1
ATOM 763 O O . PHE A 1 142 ? 10.569 -14.192 10.452 1.00 21.61 122 PHE A O 1
ATOM 771 N N A SER A 1 143 ? 10.389 -13.529 12.573 0.25 16.78 123 SER A N 1
ATOM 772 N N B SER A 1 143 ? 10.416 -13.538 12.568 0.25 16.14 123 SER A N 1
ATOM 773 N N C SER A 1 143 ? 10.408 -13.487 12.590 0.50 17.21 123 SER A N 1
ATOM 774 C CA A SER A 1 143 ? 10.558 -14.857 13.139 0.25 17.45 123 SER A CA 1
ATOM 775 C CA B SER A 1 143 ? 10.528 -14.887 13.100 0.25 16.46 123 SER A CA 1
ATOM 776 C CA C SER A 1 143 ? 10.615 -14.773 13.261 0.50 17.27 123 SER A CA 1
ATOM 777 C C A SER A 1 143 ? 9.633 -14.911 14.345 0.25 17.22 123 SER A C 1
ATOM 778 C C B SER A 1 143 ? 9.652 -14.927 14.339 0.25 16.52 123 SER A C 1
ATOM 779 C C C SER A 1 143 ? 9.629 -14.897 14.419 0.50 16.96 123 SER A C 1
ATOM 780 O O A SER A 1 143 ? 9.496 -13.924 15.059 0.25 19.30 123 SER A O 1
ATOM 781 O O B SER A 1 143 ? 9.573 -13.946 15.070 0.25 18.06 123 SER A O 1
ATOM 782 O O C SER A 1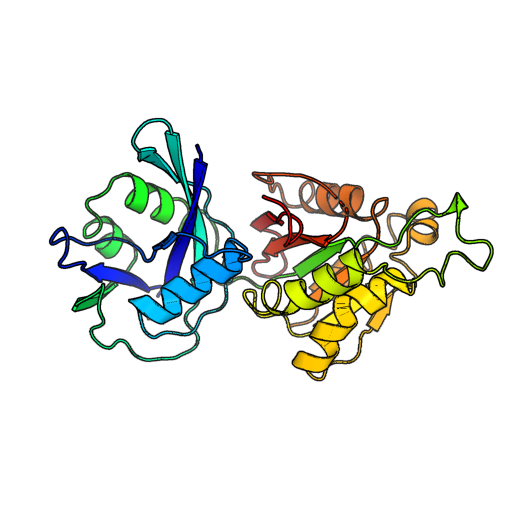 143 ? 9.493 -13.983 15.215 0.50 14.55 123 SER A O 1
ATOM 789 N N . PRO A 1 144 ? 8.981 -16.060 14.583 1.00 17.61 124 PRO A N 1
ATOM 790 C CA . PRO A 1 144 ? 8.152 -16.211 15.791 1.00 17.14 124 PRO A CA 1
ATOM 791 C C . PRO A 1 144 ? 8.905 -15.788 17.072 1.00 18.88 124 PRO A C 1
ATOM 792 O O . PRO A 1 144 ? 10.124 -16.067 17.206 1.00 19.98 124 PRO A O 1
ATOM 796 N N . ASN A 1 145 ? 8.231 -15.129 18.005 1.00 18.15 125 ASN A N 1
ATOM 797 C CA . ASN A 1 145 ? 8.888 -14.475 19.197 1.00 16.67 125 ASN A CA 1
ATOM 798 C C . ASN A 1 145 ? 7.920 -14.620 20.356 1.00 19.36 125 ASN A C 1
ATOM 799 O O . ASN A 1 145 ? 6.881 -15.302 20.208 1.00 22.21 125 ASN A O 1
ATOM 804 N N A ASP A 1 146 ? 8.250 -14.092 21.542 0.50 20.70 126 ASP A N 1
ATOM 805 N N B ASP A 1 146 ? 8.306 -14.091 21.519 0.50 20.39 126 ASP A N 1
ATOM 806 C CA A ASP A 1 146 ? 7.448 -14.415 22.746 0.50 23.35 126 ASP A CA 1
ATOM 807 C CA B ASP A 1 146 ? 7.534 -14.323 22.731 0.50 25.67 126 ASP A CA 1
ATOM 808 C C A ASP A 1 146 ? 6.047 -13.817 22.702 0.50 22.56 126 ASP A C 1
ATOM 809 C C B ASP A 1 146 ? 6.057 -14.022 22.425 0.50 23.91 126 ASP A C 1
ATOM 810 O O A ASP A 1 146 ? 5.198 -14.207 23.492 0.50 23.58 126 ASP A O 1
ATOM 811 O O B ASP A 1 146 ? 5.192 -14.921 22.611 0.50 22.82 126 ASP A O 1
ATOM 820 N N . GLU A 1 147 ? 5.794 -12.848 21.840 1.00 20.48 127 GLU A N 1
ATOM 821 C CA . GLU A 1 147 ? 4.428 -12.386 21.734 1.00 21.48 127 GLU A CA 1
ATOM 822 C C . GLU A 1 147 ? 3.652 -12.792 20.486 1.00 17.21 127 GLU A C 1
ATOM 823 O O . GLU A 1 147 ? 2.445 -12.802 20.529 1.00 16.91 127 GLU A O 1
ATOM 829 N N . VAL A 1 148 ? 4.371 -13.001 19.400 1.00 16.58 128 VAL A N 1
ATOM 830 C CA . VAL A 1 148 ? 3.749 -13.103 18.106 1.00 13.34 128 VAL A CA 1
ATOM 831 C C . VAL A 1 148 ? 4.237 -14.361 17.409 1.00 14.60 128 VAL A C 1
ATOM 832 O O . VAL A 1 148 ? 5.456 -14.556 17.209 1.00 15.84 128 VAL A O 1
ATOM 836 N N . ASP A 1 149 ? 3.268 -15.193 17.024 1.00 14.27 129 ASP A N 1
ATOM 837 C CA . ASP A 1 149 ? 3.629 -16.436 16.327 1.00 15.95 129 ASP A CA 1
ATOM 838 C C . ASP A 1 149 ? 3.527 -16.411 14.810 1.00 16.95 129 ASP A C 1
ATOM 839 O O . ASP A 1 149 ? 4.132 -17.259 14.134 1.00 18.44 129 ASP A O 1
ATOM 844 N N . LYS A 1 150 ? 2.797 -15.447 14.290 1.00 14.57 130 LYS A N 1
ATOM 845 C CA . LYS A 1 150 ? 2.551 -15.320 12.835 1.00 14.96 130 LYS A CA 1
ATOM 846 C C . LYS A 1 150 ? 2.364 -13.875 12.484 1.00 13.52 130 LYS A C 1
ATOM 847 O O . LYS A 1 150 ? 1.849 -13.113 13.273 1.00 15.09 130 LYS A O 1
ATOM 853 N N . LEU A 1 151 ? 2.760 -13.522 11.259 1.00 14.59 131 LEU A N 1
ATOM 854 C CA . LEU A 1 151 ? 2.651 -12.205 10.689 1.00 15.76 131 LEU A CA 1
ATOM 855 C C . LEU A 1 151 ? 2.227 -12.339 9.265 1.00 15.46 131 LEU A C 1
ATOM 856 O O . LEU A 1 151 ? 2.849 -13.106 8.516 1.00 18.52 131 LEU A O 1
ATOM 861 N N . VAL A 1 152 ? 1.188 -11.625 8.866 1.00 14.45 132 VAL A N 1
ATOM 862 C CA . VAL A 1 152 ? 0.781 -11.575 7.455 1.00 16.25 132 VAL A CA 1
ATOM 863 C C . VAL A 1 152 ? 0.786 -10.164 6.911 1.00 14.54 132 VAL A C 1
ATOM 864 O O . VAL A 1 152 ? 0.576 -9.230 7.670 1.00 15.74 132 VAL A O 1
ATOM 868 N N . TRP A 1 153 ? 1.161 -10.033 5.649 1.00 14.96 133 TRP A N 1
ATOM 869 C CA . TRP A 1 153 ? 1.187 -8.775 4.913 1.00 14.41 133 TRP A CA 1
ATOM 870 C C . TRP A 1 153 ? -0.051 -8.742 4.028 1.00 14.88 133 TRP A C 1
ATOM 871 O O . TRP A 1 153 ? -0.240 -9.634 3.194 1.00 17.50 133 TRP A O 1
ATOM 882 N N . LEU A 1 154 ? -0.886 -7.736 4.158 1.00 14.20 134 LEU A N 1
ATOM 883 C CA . LEU A 1 154 ? -2.160 -7.677 3.489 1.00 16.36 134 LEU A CA 1
ATOM 884 C C . LEU A 1 154 ? -2.387 -6.295 2.874 1.00 15.36 134 LEU A C 1
ATOM 885 O O . LEU A 1 154 ? -2.078 -5.286 3.481 1.00 15.56 134 LEU A O 1
ATOM 890 N N . PRO A 1 155 ? -3.039 -6.252 1.704 1.00 16.12 135 PRO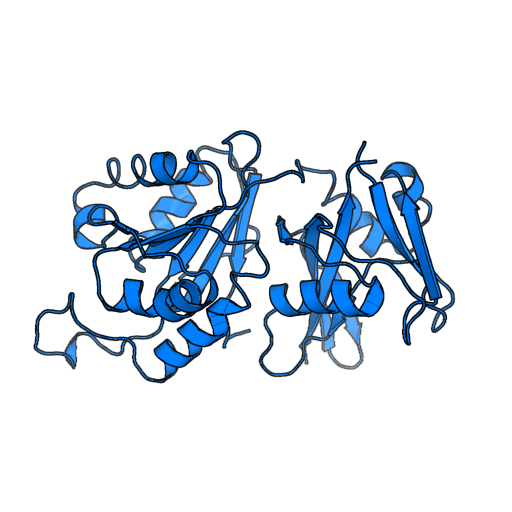 A N 1
ATOM 891 C CA . PRO A 1 155 ? -3.550 -4.996 1.225 1.00 16.08 135 PRO A CA 1
ATOM 892 C C . PRO A 1 155 ? -4.511 -4.467 2.273 1.00 14.93 135 PRO A C 1
ATOM 893 O O . PRO A 1 155 ? -5.112 -5.184 3.038 1.00 16.24 135 PRO A O 1
ATOM 897 N N . VAL A 1 156 ? -4.730 -3.162 2.250 1.00 18.48 136 VAL A N 1
ATOM 898 C CA . VAL A 1 156 ? -5.450 -2.547 3.320 1.00 17.99 136 VAL A CA 1
ATOM 899 C C . VAL A 1 156 ? -6.876 -3.095 3.480 1.00 19.47 136 VAL A C 1
ATOM 900 O O . VAL A 1 156 ? -7.350 -3.300 4.614 1.00 20.29 136 VAL A O 1
ATOM 904 N N . ASP A 1 157 ? -7.599 -3.370 2.393 1.00 19.13 137 ASP A N 1
ATOM 905 C CA . ASP A 1 157 ? -8.975 -3.890 2.558 1.00 22.02 137 ASP A CA 1
ATOM 906 C C . ASP A 1 157 ? -8.987 -5.299 3.199 1.00 20.04 137 ASP A C 1
ATOM 907 O O . ASP A 1 157 ? -9.802 -5.543 4.079 1.00 21.92 137 ASP A O 1
ATOM 912 N N . ALA A 1 158 ? -8.052 -6.175 2.802 1.00 18.58 138 ALA A N 1
ATOM 913 C CA . ALA A 1 158 ? -7.922 -7.506 3.421 1.00 19.25 138 ALA A CA 1
ATOM 914 C C . ALA A 1 158 ? -7.474 -7.336 4.884 1.00 17.40 138 ALA A C 1
ATOM 915 O O . ALA A 1 158 ? -7.989 -8.009 5.789 1.00 19.62 138 ALA A O 1
ATOM 917 N N . ALA A 1 159 ? -6.597 -6.383 5.165 1.00 16.90 139 ALA A N 1
ATOM 918 C CA . ALA A 1 159 ? -6.207 -6.142 6.545 1.00 16.97 139 ALA A CA 1
ATOM 919 C C . ALA A 1 159 ? -7.340 -5.670 7.428 1.00 18.00 139 ALA A C 1
ATOM 920 O O . ALA A 1 159 ? -7.529 -6.126 8.559 1.00 18.49 139 ALA A O 1
ATOM 922 N N . MET A 1 160 ? -8.166 -4.819 6.862 1.00 18.11 140 MET A N 1
ATOM 923 C CA . MET A 1 160 ? -9.325 -4.333 7.559 1.00 20.59 140 MET A CA 1
ATOM 924 C C . MET A 1 160 ? -10.239 -5.531 7.980 1.00 19.06 140 MET A C 1
ATOM 925 O O . MET A 1 160 ? -10.761 -5.549 9.100 1.00 21.51 140 MET A O 1
ATOM 930 N N . ASP A 1 161 ? -10.397 -6.529 7.104 1.00 20.49 141 ASP A N 1
ATOM 931 C CA . ASP A 1 161 ? -11.236 -7.746 7.435 1.00 21.99 141 ASP A CA 1
ATOM 932 C C . ASP A 1 161 ? -10.581 -8.648 8.474 1.00 22.52 141 ASP A C 1
ATOM 933 O O . ASP A 1 161 ? -11.274 -9.271 9.298 1.00 26.31 141 ASP A O 1
ATOM 938 N N A GLN A 1 162 ? -9.261 -8.696 8.455 0.50 19.74 142 GLN A N 1
ATOM 939 N N B GLN A 1 162 ? -9.258 -8.709 8.479 0.50 19.06 142 GLN A N 1
ATOM 940 C CA A GLN A 1 162 ? -8.504 -9.511 9.396 0.50 22.11 142 GLN A CA 1
ATOM 941 C CA B GLN A 1 162 ? -8.518 -9.546 9.438 0.50 19.59 142 GLN A CA 1
ATOM 942 C C A GLN A 1 162 ? -8.498 -8.928 10.809 0.50 19.30 142 GLN A C 1
ATOM 943 C C B GLN A 1 162 ? -8.456 -8.926 10.834 0.50 18.34 142 GLN A C 1
ATOM 944 O O A GLN A 1 162 ? -8.457 -9.651 11.796 0.50 22.20 142 GLN A O 1
ATOM 945 O O B GLN A 1 162 ? -8.311 -9.616 11.842 0.50 20.25 142 GLN A O 1
ATOM 956 N N . LEU A 1 163 ? -8.564 -7.605 10.910 1.00 18.28 143 LEU A N 1
ATOM 957 C CA . LEU A 1 163 ? -8.531 -6.934 12.193 1.00 17.50 143 LEU A CA 1
ATOM 958 C C . LEU A 1 163 ? -9.946 -6.961 12.776 1.00 18.43 143 LEU A C 1
ATOM 959 O O . LEU A 1 163 ? -10.796 -6.186 12.363 1.00 21.41 143 LEU A O 1
ATOM 964 N N . GLN A 1 164 ? -10.190 -7.828 13.714 1.00 19.15 144 GLN A N 1
ATOM 965 C CA . GLN A 1 164 ? -11.514 -7.889 14.394 1.00 20.99 144 GLN A CA 1
ATOM 966 C C . GLN A 1 164 ? -11.674 -6.938 15.558 1.00 20.93 144 GLN A C 1
ATOM 967 O O . GLN A 1 164 ? -12.780 -6.785 16.043 1.00 23.65 144 GLN A O 1
ATOM 973 N N . TYR A 1 165 ? -10.652 -6.181 15.981 1.00 18.76 145 TYR A N 1
ATOM 974 C CA . TYR A 1 165 ? -10.896 -5.146 16.977 1.00 16.98 145 TYR A CA 1
ATOM 975 C C . TYR A 1 165 ? -11.306 -3.797 16.324 1.00 15.96 145 TYR A C 1
ATOM 976 O O . TYR A 1 165 ? -10.570 -3.262 15.479 1.00 16.77 145 TYR A O 1
ATOM 985 N N . PRO A 1 166 ? -12.407 -3.197 16.744 1.00 18.23 146 PRO A N 1
ATOM 986 C CA . PRO A 1 166 ? -12.818 -1.888 16.204 1.00 17.17 146 PRO A CA 1
ATOM 987 C C . PRO A 1 166 ? -11.728 -0.817 16.282 1.00 16.14 146 PRO A C 1
ATOM 988 O O . PRO A 1 166 ? -11.615 -0.030 15.364 1.00 17.64 146 PRO A O 1
ATOM 992 N N . ASP A 1 167 ? -10.976 -0.732 17.370 1.00 16.01 147 ASP A N 1
ATOM 993 C CA . ASP A 1 167 ? -9.968 0.306 17.474 1.00 15.79 147 ASP A CA 1
ATOM 994 C C . ASP A 1 167 ? -8.849 0.143 16.484 1.00 15.06 147 ASP A C 1
ATOM 995 O O . ASP A 1 167 ? -8.273 1.120 16.020 1.00 16.16 147 ASP A O 1
ATOM 1000 N N . ASP A 1 168 ? -8.475 -1.095 16.185 1.00 14.92 148 ASP A N 1
ATOM 1001 C CA . ASP A 1 168 ? -7.436 -1.302 15.163 1.00 13.99 148 ASP A CA 1
ATOM 1002 C C . ASP A 1 168 ? -7.983 -0.882 13.803 1.00 13.84 148 ASP A C 1
ATOM 1003 O O . ASP A 1 168 ? -7.246 -0.283 13.054 1.00 13.97 148 ASP A O 1
ATOM 1008 N N . ARG A 1 169 ? -9.244 -1.181 13.470 1.00 14.62 149 ARG A N 1
ATOM 1009 C CA . ARG A 1 169 ? -9.800 -0.740 12.185 1.00 15.23 149 ARG A CA 1
ATOM 1010 C C . ARG A 1 169 ? -9.811 0.818 12.108 1.00 14.27 149 ARG A C 1
ATOM 1011 O O . ARG A 1 169 ? -9.611 1.400 11.070 1.00 15.30 149 ARG A O 1
ATOM 1019 N N . LYS A 1 170 ? -10.082 1.446 13.243 1.00 13.96 150 LYS A N 1
ATOM 1020 C CA . LYS A 1 170 ? -10.091 2.920 13.329 1.00 15.24 150 LYS A CA 1
ATOM 1021 C C . LYS A 1 170 ? -8.695 3.465 13.012 1.00 12.68 150 LYS A C 1
ATOM 1022 O O . LYS A 1 170 ? -8.583 4.427 12.278 1.00 14.22 150 LYS A O 1
ATOM 1028 N N . VAL A 1 171 ? -7.667 2.840 13.579 1.00 12.68 151 VAL A N 1
ATOM 1029 C CA . VAL A 1 171 ? -6.299 3.285 13.306 1.00 11.48 151 VAL A CA 1
ATOM 1030 C C . VAL A 1 171 ? -5.993 3.100 11.822 1.00 11.71 151 VAL A C 1
ATOM 1031 O O . VAL A 1 171 ? -5.388 3.951 11.187 1.00 12.11 151 VAL A O 1
ATOM 1035 N N . LEU A 1 172 ? -6.420 1.981 11.260 1.00 11.24 152 LEU A N 1
ATOM 1036 C CA . LEU A 1 172 ? -6.175 1.742 9.839 1.00 12.60 152 LEU A CA 1
ATOM 1037 C C . LEU A 1 172 ? -6.947 2.726 8.956 1.00 12.30 152 LEU A C 1
ATOM 1038 O O . LEU A 1 172 ? -6.430 3.160 7.935 1.00 12.57 152 LEU A O 1
ATOM 1043 N N . ARG A 1 173 ? -8.158 3.114 9.353 1.00 12.82 153 ARG A N 1
ATOM 1044 C CA . ARG A 1 173 ? -8.841 4.163 8.614 1.00 13.07 153 ARG A CA 1
ATOM 1045 C C . ARG A 1 173 ? -8.046 5.514 8.671 1.00 12.39 153 ARG A C 1
ATOM 1046 O O . ARG A 1 173 ? -7.987 6.207 7.694 1.00 13.24 153 ARG A O 1
ATOM 1054 N N A ARG A 1 174 ? -7.481 5.807 9.847 0.50 12.67 154 ARG A N 1
ATOM 1055 N N B ARG A 1 174 ? -7.469 5.814 9.826 0.50 11.69 154 ARG A N 1
ATOM 1056 C CA A ARG A 1 174 ? -6.630 6.986 9.941 0.50 13.42 154 ARG A CA 1
ATOM 1057 C CA B ARG A 1 174 ? -6.603 6.984 9.879 0.50 10.80 154 ARG A CA 1
ATOM 1058 C C A ARG A 1 174 ? -5.408 6.864 9.046 0.50 11.66 154 ARG A C 1
ATOM 1059 C C B ARG A 1 174 ? -5.410 6.833 8.933 0.50 10.61 154 ARG A C 1
ATOM 1060 O O A ARG A 1 174 ? -5.020 7.880 8.468 0.50 11.41 154 ARG A O 1
ATOM 1061 O O B ARG A 1 174 ? -5.023 7.761 8.198 0.50 10.74 154 ARG A O 1
ATOM 1076 N N . PHE A 1 175 ? -4.789 5.673 8.945 1.00 10.51 155 PHE A N 1
ATOM 1077 C CA . PHE A 1 175 ? -3.684 5.420 8.058 1.00 10.19 155 PHE A CA 1
ATOM 1078 C C . PHE A 1 175 ? -3.999 5.748 6.597 1.00 10.36 155 PHE A C 1
ATOM 1079 O O . PHE A 1 175 ? -3.214 6.348 5.897 1.00 11.82 155 PHE A O 1
ATOM 1087 N N . VAL A 1 176 ? -5.173 5.324 6.119 1.00 12.21 156 VAL A N 1
ATOM 1088 C CA . VAL A 1 176 ? -5.500 5.491 4.690 1.00 13.23 156 VAL A CA 1
ATOM 1089 C C . VAL A 1 176 ? -6.028 6.911 4.385 1.00 13.49 156 VAL A C 1
ATOM 1090 O O . VAL A 1 176 ? -6.145 7.263 3.219 1.00 16.36 156 VAL A O 1
ATOM 1094 N N . LYS A 1 177 ? -6.278 7.708 5.403 1.00 13.73 157 LYS A N 1
ATOM 1095 C CA . LYS A 1 177 ? -6.894 9.026 5.235 1.00 15.63 157 LYS A CA 1
ATOM 1096 C C . LYS A 1 177 ? -5.990 9.933 4.419 1.00 13.42 157 LYS A C 1
ATOM 1097 O O . LYS A 1 177 ? -6.492 10.784 3.673 1.00 15.27 157 LYS A O 1
ATOM 1103 N N . ARG A 1 178 ? -4.676 9.826 4.591 1.00 12.86 158 ARG A N 1
ATOM 1104 C CA . ARG A 1 178 ? -3.674 10.668 3.932 1.00 12.15 158 ARG A CA 1
ATOM 1105 C C . ARG A 1 178 ? -2.550 9.830 3.431 1.00 12.50 158 ARG A C 1
ATOM 1106 O O . ARG A 1 178 ? -2.449 8.665 3.793 1.00 13.42 158 ARG A O 1
ATOM 1114 N N . PRO A 1 179 ? -1.687 10.356 2.574 1.00 11.95 159 PRO A N 1
ATOM 1115 C CA . PRO A 1 179 ? -0.558 9.554 2.100 1.00 11.89 159 PRO A CA 1
ATOM 1116 C C . PRO A 1 179 ? 0.307 9.080 3.277 1.00 11.35 159 PRO A C 1
ATOM 1117 O O . PRO A 1 179 ? 0.404 9.721 4.291 1.00 12.10 159 PRO A O 1
ATOM 1121 N N . VAL A 1 180 ? 0.959 7.964 3.028 1.00 11.64 160 VAL A N 1
ATOM 1122 C CA . VAL A 1 180 ? 1.905 7.361 3.995 1.00 12.64 160 VAL A CA 1
ATOM 1123 C C . VAL A 1 180 ? 3.328 7.325 3.501 1.00 11.42 160 VAL A C 1
ATOM 1124 O O . VAL A 1 180 ? 4.259 7.188 4.305 1.00 11.13 160 VAL A O 1
ATOM 1128 N N . ASP A 1 181 ? 3.555 7.443 2.176 1.00 11.57 161 ASP A N 1
ATOM 1129 C CA . ASP A 1 181 ? 4.894 7.529 1.693 1.00 11.23 161 ASP A CA 1
ATOM 1130 C C . ASP A 1 181 ? 5.352 8.948 1.785 1.00 11.74 161 ASP A C 1
ATOM 1131 O O . ASP A 1 181 ? 5.330 9.745 0.805 1.00 16.89 161 ASP A O 1
ATOM 1136 N N . THR A 1 182 ? 5.721 9.351 2.992 1.00 10.20 162 THR A N 1
ATOM 1137 C CA . THR A 1 182 ? 5.997 10.744 3.343 1.00 8.92 162 THR A CA 1
ATOM 1138 C C . THR A 1 182 ? 7.464 10.944 3.668 1.00 8.65 162 THR A C 1
ATOM 1139 O O . THR A 1 182 ? 8.175 10.056 4.093 1.00 10.72 162 THR A O 1
ATOM 1143 N N . LYS A 1 183 ? 7.889 12.180 3.478 1.00 8.54 163 LYS A N 1
ATOM 1144 C CA . LYS A 1 183 ? 9.155 12.708 3.939 1.00 8.85 163 LYS A CA 1
ATOM 1145 C C . LYS A 1 183 ? 8.892 13.567 5.160 1.00 8.35 163 LYS A C 1
ATOM 1146 O O . LYS A 1 183 ? 7.757 14.013 5.379 1.00 10.29 163 LYS A O 1
ATOM 1152 N N . THR A 1 184 ? 9.889 13.781 5.979 1.00 7.97 164 THR A N 1
ATOM 1153 C CA . THR A 1 184 ? 9.653 14.353 7.303 1.00 7.60 164 THR A CA 1
ATOM 1154 C C . THR A 1 184 ? 10.623 15.481 7.598 1.00 7.43 164 THR A C 1
ATOM 1155 O O . THR A 1 184 ? 11.818 15.326 7.430 1.00 9.37 164 THR A O 1
ATOM 1159 N N . VAL A 1 185 ? 10.084 16.586 8.099 1.00 7.50 165 VAL A N 1
ATOM 1160 C CA . VAL A 1 185 ? 10.842 17.696 8.649 1.00 7.44 165 VAL A CA 1
ATOM 1161 C C . VAL A 1 185 ? 10.624 17.684 10.146 1.00 6.95 165 VAL A C 1
ATOM 1162 O O . VAL A 1 185 ? 9.486 17.625 10.591 1.00 7.79 165 VAL A O 1
ATOM 1166 N N . LEU A 1 186 ? 11.691 17.724 10.936 1.00 6.69 166 LEU A N 1
ATOM 1167 C CA . LEU A 1 186 ? 11.625 17.606 12.379 1.00 7.22 166 LEU A CA 1
ATOM 1168 C C . LEU A 1 186 ? 12.044 18.940 12.981 1.00 7.36 166 LEU A C 1
ATOM 1169 O O . LEU A 1 186 ? 13.232 19.258 12.974 1.00 8.66 166 LEU A O 1
ATOM 1174 N N . VAL A 1 187 ? 11.092 19.716 13.459 1.00 7.17 167 VAL A N 1
ATOM 1175 C CA . VAL A 1 187 ? 11.368 21.006 14.041 1.00 7.46 167 VAL A CA 1
ATOM 1176 C C . VAL A 1 187 ? 11.474 20.850 15.548 1.00 7.68 167 VAL A C 1
ATOM 1177 O O . VAL A 1 187 ? 10.510 20.468 16.197 1.00 9.30 167 VAL A O 1
ATOM 1181 N N . VAL A 1 188 ? 12.621 21.164 16.118 1.00 7.31 168 VAL A N 1
ATOM 1182 C CA . VAL A 1 188 ? 12.942 20.899 17.514 1.00 7.68 168 VAL A CA 1
ATOM 1183 C C . VAL A 1 188 ? 13.186 22.192 18.246 1.00 7.46 168 VAL A C 1
ATOM 1184 O O . VAL A 1 188 ? 13.993 23.013 17.785 1.00 8.64 168 VAL A O 1
ATOM 1188 N N . ARG A 1 189 ? 12.526 22.406 19.384 1.00 7.58 169 ARG A N 1
ATOM 1189 C CA . ARG A 1 189 ? 12.936 23.507 20.249 1.00 7.96 169 ARG A CA 1
ATOM 1190 C C . ARG A 1 189 ? 14.134 23.022 21.060 1.00 8.48 169 ARG A C 1
ATOM 1191 O O . ARG A 1 189 ? 14.097 21.954 21.617 1.00 9.08 169 ARG A O 1
ATOM 1199 N N . HIS A 1 190 ? 15.167 23.878 21.141 1.00 8.48 170 HIS A N 1
ATOM 1200 C CA . HIS A 1 190 ? 16.337 23.497 21.894 1.00 8.88 170 HIS A CA 1
ATOM 1201 C C . HIS A 1 190 ? 15.996 23.109 23.314 1.00 9.47 170 HIS A C 1
ATOM 1202 O O . HIS A 1 190 ? 15.011 23.545 23.880 1.00 9.38 170 HIS A O 1
ATOM 1209 N N . GLY A 1 191 ? 16.922 22.349 23.901 1.00 9.60 171 GLY A N 1
ATOM 1210 C CA . GLY A 1 191 ? 16.733 21.917 25.270 1.00 11.07 171 GLY A CA 1
ATOM 1211 C C . GLY A 1 191 ? 16.926 23.024 26.313 1.00 11.05 171 GLY A C 1
ATOM 1212 O O . GLY A 1 191 ? 17.250 24.139 26.033 1.00 10.86 171 GLY A O 1
ATOM 1213 N N . THR A 1 192 ? 16.720 22.635 27.577 1.00 11.13 172 THR A N 1
ATOM 1214 C CA . THR A 1 192 ? 16.822 23.604 28.671 1.00 12.21 172 THR A CA 1
ATOM 1215 C C . THR A 1 192 ? 18.232 24.183 28.803 1.00 11.94 172 THR A C 1
ATOM 1216 O O . THR A 1 192 ? 19.238 23.483 28.612 1.00 11.58 172 THR A O 1
ATOM 1220 N N . ALA A 1 193 ? 18.302 25.472 29.080 1.00 13.66 173 ALA A N 1
ATOM 1221 C CA . ALA A 1 193 ? 19.528 26.292 28.988 1.00 15.10 173 ALA A CA 1
ATOM 1222 C C . ALA A 1 193 ? 19.543 27.404 30.060 1.00 15.39 173 ALA A C 1
ATOM 1223 O O . ALA A 1 193 ? 20.170 28.459 29.870 1.00 18.22 173 ALA A O 1
ATOM 1225 N N . GLY A 1 194 ? 18.943 27.081 31.198 1.00 16.11 174 GLY A N 1
ATOM 1226 C CA . GLY A 1 194 ? 18.932 28.060 32.309 1.00 17.54 174 GLY A CA 1
ATOM 1227 C C . GLY A 1 194 ? 18.144 29.299 32.006 1.00 18.55 174 GLY A C 1
ATOM 1228 O O . GLY A 1 194 ? 17.342 29.306 31.045 1.00 18.24 174 GLY A O 1
ATOM 1229 N N . ARG A 1 195 ? 18.369 30.316 32.864 1.00 17.69 175 ARG A N 1
ATOM 1230 C CA . ARG A 1 195 ? 17.760 31.634 32.724 1.00 17.90 175 ARG A CA 1
ATOM 1231 C C . ARG A 1 195 ? 18.713 32.636 32.110 1.00 18.39 175 ARG A C 1
ATOM 1232 O O . ARG A 1 195 ? 19.924 32.705 32.505 1.00 20.30 175 ARG A O 1
ATOM 1240 N N . ARG A 1 196 ? 18.164 33.433 31.218 1.00 16.90 176 ARG A N 1
ATOM 1241 C CA . ARG A 1 196 ? 18.916 34.526 30.631 1.00 17.07 176 ARG A CA 1
ATOM 1242 C C . ARG A 1 196 ? 19.515 35.440 31.725 1.00 17.90 176 ARG A C 1
ATOM 1243 O O . ARG A 1 196 ? 20.667 35.956 31.571 1.00 20.12 176 ARG A O 1
ATOM 1251 N N . SER A 1 197 ? 18.749 35.687 32.784 1.00 19.23 177 SER A N 1
ATOM 1252 C CA . SER A 1 197 ? 19.144 36.759 33.774 1.00 22.25 177 SER A CA 1
ATOM 1253 C C . SER A 1 197 ? 20.381 36.295 34.579 1.00 24.11 177 SER A C 1
ATOM 1254 O O . SER A 1 197 ? 21.009 37.098 35.222 1.00 29.36 177 SER A O 1
ATOM 1257 N N . ARG A 1 198 ? 20.685 34.983 34.584 1.00 26.50 178 ARG A N 1
ATOM 1258 C CA . ARG A 1 198 ? 21.818 34.458 35.324 1.00 29.25 178 ARG A CA 1
ATOM 1259 C C . ARG A 1 198 ? 23.097 34.432 34.487 1.00 30.52 178 ARG A C 1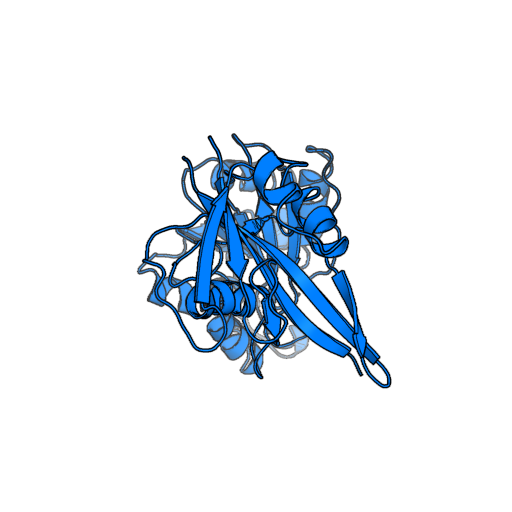
ATOM 1260 O O . ARG A 1 198 ? 24.175 34.338 35.011 1.00 39.04 178 ARG A O 1
ATOM 1268 N N . TYR A 1 199 ? 22.981 34.606 33.186 1.00 21.03 179 TYR A N 1
ATOM 1269 C CA . TYR A 1 199 ? 24.085 34.556 32.214 1.00 19.22 179 TYR A CA 1
ATOM 1270 C C . TYR A 1 199 ? 24.441 35.978 31.809 1.00 19.49 179 TYR A C 1
ATOM 1271 O O . TYR A 1 199 ? 23.608 36.735 31.253 1.00 23.87 179 TYR A O 1
ATOM 1280 N N . LYS A 1 200 ? 25.677 36.409 32.089 1.00 17.96 180 LYS A N 1
ATOM 1281 C CA . LYS A 1 200 ? 26.024 37.809 31.879 1.00 17.12 180 LYS A CA 1
ATOM 1282 C C . LYS A 1 200 ? 26.632 38.160 30.507 1.00 16.70 180 LYS A C 1
ATOM 1283 O O . LYS A 1 200 ? 26.704 39.371 30.144 1.00 19.77 180 LYS A O 1
ATOM 1289 N N . GLY A 1 201 ? 27.108 37.124 29.810 1.00 18.01 181 GLY A N 1
ATOM 1290 C CA . GLY A 1 201 ? 27.857 37.209 28.597 1.00 18.50 181 GLY A CA 1
ATOM 1291 C C . GLY A 1 201 ? 26.938 37.392 27.411 1.00 18.60 181 GLY A C 1
ATOM 1292 O O . GLY A 1 201 ? 25.824 37.922 27.518 1.00 20.57 181 GLY A O 1
ATOM 1293 N N . ASP A 1 202 ? 27.430 37.013 26.253 1.00 16.08 182 ASP A N 1
ATOM 1294 C CA . ASP A 1 202 ? 26.660 37.146 24.992 1.00 16.96 182 ASP A CA 1
ATOM 1295 C C . ASP A 1 202 ? 25.619 36.029 25.052 1.00 17.31 182 ASP A C 1
ATOM 1296 O O . ASP A 1 202 ? 25.972 34.863 24.983 1.00 17.69 182 ASP A O 1
ATOM 1301 N N . ASP A 1 203 ? 24.348 36.390 25.144 1.00 17.90 183 ASP A N 1
ATOM 1302 C CA . ASP A 1 203 ? 23.321 35.401 25.285 1.00 17.81 183 ASP A CA 1
ATOM 1303 C C . ASP A 1 203 ? 23.290 34.374 24.091 1.00 16.49 183 ASP A C 1
ATOM 1304 O O . ASP A 1 203 ? 22.827 33.234 24.287 1.00 16.60 183 ASP A O 1
ATOM 1309 N N A ARG A 1 204 ? 23.846 34.672 22.887 0.50 15.28 184 ARG A N 1
ATOM 1310 N N B ARG A 1 204 ? 23.774 34.782 22.952 0.50 14.06 184 ARG A N 1
ATOM 1311 C CA A ARG A 1 204 ? 24.035 33.676 21.744 0.50 16.24 184 ARG A CA 1
ATOM 1312 C CA B ARG A 1 204 ? 23.831 33.883 21.884 0.50 13.22 184 ARG A CA 1
ATOM 1313 C C A ARG A 1 204 ? 24.798 32.459 22.205 0.50 14.95 184 ARG A C 1
ATOM 1314 C C B ARG A 1 204 ? 24.661 32.652 22.208 0.50 12.13 184 ARG A C 1
ATOM 1315 O O A ARG A 1 204 ? 24.704 31.287 21.751 0.50 14.15 184 ARG A O 1
ATOM 1316 O O B ARG A 1 204 ? 24.371 31.625 21.614 0.50 11.63 184 ARG A O 1
ATOM 1331 N N . LYS A 1 205 ? 25.659 32.764 23.104 1.00 14.65 185 LYS A N 1
ATOM 1332 C CA . LYS A 1 205 ? 26.560 31.730 23.538 1.00 14.95 185 LYS A CA 1
ATOM 1333 C C . LYS A 1 205 ? 26.109 30.919 24.755 1.00 14.24 185 LYS A C 1
ATOM 1334 O O . LYS A 1 205 ? 26.766 29.995 25.141 1.00 15.16 185 LYS A O 1
ATOM 1340 N N . ARG A 1 206 ? 24.951 31.230 25.362 1.00 13.92 186 ARG A N 1
ATOM 1341 C CA . ARG A 1 206 ? 24.522 30.512 26.555 1.00 13.56 186 ARG A CA 1
ATOM 1342 C C . ARG A 1 206 ? 24.296 29.025 26.287 1.00 13.10 186 ARG A C 1
ATOM 1343 O O . ARG A 1 206 ? 23.562 28.680 25.368 1.00 13.36 186 ARG A O 1
ATOM 1351 N N . PRO A 1 207 ? 24.917 28.156 27.060 1.00 13.59 187 PRO A N 1
ATOM 1352 C CA . PRO A 1 207 ? 24.863 26.735 26.744 1.00 13.08 187 PRO A CA 1
ATOM 1353 C C . PRO A 1 207 ? 23.682 26.034 27.369 1.00 13.22 187 PRO A C 1
ATOM 1354 O O . PRO A 1 207 ? 23.005 26.554 28.294 1.00 14.27 187 PRO A O 1
ATOM 1358 N N . LEU A 1 208 ? 23.402 24.825 26.897 1.00 12.34 188 LEU A N 1
ATOM 1359 C CA . LEU A 1 208 ? 22.470 23.938 27.599 1.00 12.10 188 LEU A CA 1
ATOM 1360 C C . LEU A 1 208 ? 22.904 23.711 29.060 1.00 13.70 188 LEU A C 1
ATOM 1361 O O . LEU A 1 208 ? 24.076 23.717 29.373 1.00 15.91 188 LEU A O 1
ATOM 1366 N N . ASP A 1 209 ? 21.926 23.460 29.944 1.00 14.19 189 ASP A N 1
ATOM 1367 C CA . ASP A 1 209 ? 22.222 23.033 31.306 1.00 14.72 189 ASP A CA 1
ATOM 1368 C C . ASP A 1 209 ? 22.271 21.534 31.369 1.00 14.85 189 ASP A C 1
ATOM 1369 O O . ASP A 1 209 ? 22.167 20.836 30.342 1.00 14.86 189 ASP A O 1
ATOM 1374 N N . LYS A 1 210 ? 22.449 20.976 32.587 1.00 15.93 190 LYS A N 1
ATOM 1375 C CA . LYS A 1 210 ? 22.547 19.563 32.711 1.00 17.11 190 LYS A CA 1
ATOM 1376 C C . LYS A 1 210 ? 21.347 18.840 32.146 1.00 14.08 190 LYS A C 1
ATOM 1377 O O . LYS A 1 210 ? 21.475 17.827 31.466 1.00 15.12 190 LYS A O 1
ATOM 1383 N N . ARG A 1 211 ? 20.178 19.272 32.563 1.00 14.32 191 ARG A N 1
ATOM 1384 C CA . ARG A 1 211 ? 18.961 18.676 32.067 1.00 14.89 191 ARG A CA 1
ATOM 1385 C C . ARG A 1 211 ? 18.907 18.748 30.532 1.00 12.61 191 ARG A C 1
ATOM 1386 O O . ARG A 1 211 ? 18.473 17.806 29.871 1.00 13.92 191 ARG A O 1
ATOM 1394 N N . GLY A 1 212 ? 19.268 19.892 29.997 1.00 12.86 192 GLY A N 1
ATOM 1395 C CA . GLY A 1 212 ? 19.215 20.107 28.542 1.00 11.97 192 GLY A CA 1
ATOM 1396 C C . GLY A 1 212 ? 20.180 19.201 27.788 1.00 11.65 192 GLY A C 1
ATOM 1397 O O . GLY A 1 212 ? 19.882 18.687 26.701 1.00 11.44 192 GLY A O 1
ATOM 1398 N N . ARG A 1 213 ? 21.374 18.983 28.363 1.00 12.54 193 ARG A N 1
ATOM 1399 C CA . ARG A 1 213 ? 22.305 18.052 27.752 1.00 12.71 193 ARG A CA 1
ATOM 1400 C C . ARG A 1 213 ? 21.731 16.650 27.754 1.00 13.19 193 ARG A C 1
ATOM 1401 O O . ARG A 1 213 ? 21.880 15.881 26.812 1.00 12.86 193 ARG A O 1
ATOM 1409 N N . ALA A 1 214 ? 21.007 16.274 28.814 1.00 13.07 194 ALA A N 1
ATOM 1410 C CA . ALA A 1 214 ? 20.320 14.976 28.838 1.00 12.62 194 ALA A CA 1
ATOM 1411 C C . ALA A 1 214 ? 19.189 14.911 27.822 1.00 11.76 194 ALA A C 1
ATOM 1412 O O . ALA A 1 214 ? 18.989 13.878 27.165 1.00 12.58 194 ALA A O 1
ATOM 1414 N N . GLN A 1 215 ? 18.483 16.012 27.611 1.00 11.72 195 GLN A N 1
ATOM 1415 C CA . GLN A 1 215 ? 17.465 16.043 26.559 1.00 11.34 195 GLN A CA 1
ATOM 1416 C C . GLN A 1 215 ? 18.082 15.864 25.207 1.00 10.40 195 GLN A C 1
ATOM 1417 O O . GLN A 1 215 ? 17.567 15.115 24.376 1.00 10.84 195 GLN A O 1
ATOM 1423 N N . ALA A 1 216 ? 19.233 16.516 24.955 1.00 10.83 196 ALA A N 1
ATOM 1424 C CA . ALA A 1 216 ? 19.936 16.366 23.673 1.00 10.92 196 ALA A CA 1
ATOM 1425 C C . ALA A 1 216 ? 20.324 14.939 23.415 1.00 10.23 196 ALA A C 1
ATOM 1426 O O . ALA A 1 216 ? 20.151 14.389 22.309 1.00 10.97 196 ALA A O 1
ATOM 1428 N N . GLU A 1 217 ? 20.828 14.233 24.447 1.00 11.11 197 GLU A N 1
ATOM 1429 C CA . GLU A 1 217 ? 21.160 12.845 24.323 1.00 11.26 197 GLU A CA 1
ATOM 1430 C C . GLU A 1 217 ? 19.924 11.970 24.008 1.00 11.02 197 GLU A C 1
ATOM 1431 O O . GLU A 1 217 ? 19.959 11.079 23.179 1.00 12.14 197 GLU A O 1
ATOM 1437 N N . ALA A 1 218 ? 18.826 12.249 24.722 1.00 11.37 198 ALA A N 1
ATOM 1438 C CA . ALA A 1 218 ? 17.618 11.494 24.538 1.00 10.59 198 ALA A CA 1
ATOM 1439 C C . ALA A 1 218 ? 16.934 11.747 23.188 1.00 11.45 198 ALA A C 1
ATOM 1440 O O . ALA A 1 218 ? 16.195 10.910 22.683 1.00 11.38 198 ALA A O 1
ATOM 1442 N N . LEU A 1 219 ? 17.208 12.901 22.617 1.00 10.31 199 LEU A N 1
ATOM 1443 C CA . LEU A 1 219 ? 16.641 13.208 21.282 1.00 10.03 199 LEU A CA 1
ATOM 1444 C C . LEU A 1 219 ? 17.288 12.380 20.168 1.00 10.26 199 LEU A C 1
ATOM 1445 O O . LEU A 1 219 ? 16.726 12.267 19.102 1.00 11.65 199 LEU A O 1
ATOM 1450 N N . VAL A 1 220 ? 18.452 11.783 20.412 1.00 10.19 200 VAL A N 1
ATOM 1451 C CA . VAL A 1 220 ? 19.035 10.971 19.372 1.00 10.28 200 VAL A CA 1
ATOM 1452 C C . VAL A 1 220 ? 18.094 9.844 18.940 1.00 10.31 200 VAL A C 1
ATOM 1453 O O . VAL A 1 220 ? 17.754 9.690 17.767 1.00 10.65 200 VAL A O 1
ATOM 1457 N N . ALA A 1 221 ? 17.659 9.052 19.923 1.00 10.22 201 ALA A N 1
ATOM 1458 C CA . ALA A 1 221 ? 16.773 7.935 19.574 1.00 11.06 201 ALA A CA 1
ATOM 1459 C C . ALA A 1 221 ? 15.427 8.432 19.046 1.00 10.41 201 ALA A C 1
ATOM 1460 O O . ALA A 1 221 ? 14.881 7.831 18.127 1.00 11.31 201 ALA A O 1
ATOM 1462 N N A GLN A 1 222 ? 14.927 9.530 19.591 0.50 9.95 202 GLN A N 1
ATOM 1463 N N B GLN A 1 222 ? 14.933 9.519 19.609 0.50 10.00 202 GLN A N 1
ATOM 1464 C CA A GLN A 1 222 ? 13.638 10.115 19.165 0.50 10.54 202 GLN A CA 1
ATOM 1465 C CA B GLN A 1 222 ? 13.661 10.058 19.158 0.50 10.59 202 GLN A CA 1
ATOM 1466 C C A GLN A 1 222 ? 13.708 10.456 17.681 0.50 9.68 202 GLN A C 1
ATOM 1467 C C B GLN A 1 222 ? 13.718 10.436 17.678 0.50 9.69 202 GLN A C 1
ATOM 1468 O O A GLN A 1 222 ? 12.821 10.111 16.884 0.50 11.41 202 GLN A O 1
ATOM 1469 O O B GLN A 1 222 ? 12.825 10.096 16.894 0.50 11.47 202 GLN A O 1
ATOM 1480 N N . LEU A 1 223 ? 14.761 11.175 17.279 1.00 8.93 203 LEU A N 1
ATOM 1481 C CA . LEU A 1 223 ? 14.857 11.703 15.938 1.00 8.80 203 LEU A CA 1
ATOM 1482 C C . LEU A 1 223 ? 15.275 10.659 14.929 1.00 9.07 203 LEU A C 1
ATOM 1483 O O . LEU A 1 223 ? 14.818 10.662 13.779 1.00 9.40 203 LEU A O 1
ATOM 1488 N N A MET A 1 224 ? 16.099 9.703 15.391 0.50 8.83 204 MET A N 1
ATOM 1489 N N B MET A 1 224 ? 16.090 9.695 15.376 0.50 9.32 204 MET A N 1
ATOM 1490 C CA A MET A 1 224 ? 16.439 8.559 14.573 0.50 9.40 204 MET A CA 1
ATOM 1491 C CA B MET A 1 224 ? 16.422 8.591 14.510 0.50 10.27 204 MET A CA 1
ATOM 1492 C C A MET A 1 224 ? 15.199 7.729 14.218 0.50 8.99 204 MET A C 1
ATOM 1493 C C B MET A 1 224 ? 15.197 7.696 14.220 0.50 9.84 204 MET A C 1
ATOM 1494 O O A MET A 1 224 ? 15.143 7.119 13.145 0.50 10.08 204 MET A O 1
ATOM 1495 O O B MET A 1 224 ? 15.108 7.064 13.163 0.50 10.81 204 MET A O 1
ATOM 1504 N N . ALA A 1 225 ? 14.220 7.687 15.114 1.00 9.63 205 ALA A N 1
ATOM 1505 C CA . ALA A 1 225 ? 13.025 6.873 14.874 1.00 10.22 205 ALA A CA 1
ATOM 1506 C C . ALA A 1 225 ? 12.266 7.366 13.611 1.00 9.07 205 ALA A C 1
ATOM 1507 O O . ALA A 1 225 ? 11.607 6.584 12.974 1.00 9.60 205 ALA A O 1
ATOM 1509 N N . PHE A 1 226 ? 12.419 8.638 13.294 1.00 8.93 206 PHE A N 1
ATOM 1510 C CA . PHE A 1 226 ? 11.821 9.285 12.103 1.00 9.07 206 PHE A CA 1
ATOM 1511 C C . PHE A 1 226 ? 12.763 9.344 10.930 1.00 8.85 206 PHE A C 1
ATOM 1512 O O . PHE A 1 226 ? 12.479 10.001 9.920 1.00 9.23 206 PHE A O 1
ATOM 1520 N N . GLY A 1 227 ? 13.917 8.684 11.045 1.00 8.81 207 GLY A N 1
ATOM 1521 C CA . GLY A 1 227 ? 14.821 8.651 9.908 1.00 9.46 207 GLY A CA 1
ATOM 1522 C C . GLY A 1 227 ? 15.475 9.983 9.565 1.00 8.91 207 GLY A C 1
ATOM 1523 O O . GLY A 1 227 ? 15.696 10.266 8.390 1.00 9.22 207 GLY A O 1
ATOM 1524 N N . ALA A 1 228 ? 15.791 10.805 10.581 1.00 8.49 208 ALA A N 1
ATOM 1525 C CA . ALA A 1 228 ? 16.528 12.017 10.333 1.00 8.48 208 ALA A CA 1
ATOM 1526 C C . ALA A 1 228 ? 17.765 11.749 9.489 1.00 9.23 208 ALA A C 1
ATOM 1527 O O . ALA A 1 228 ? 18.503 10.791 9.761 1.00 10.07 208 ALA A O 1
ATOM 1529 N N . THR A 1 229 ? 18.045 12.610 8.509 1.00 8.79 209 THR A N 1
ATOM 1530 C CA . THR A 1 229 ? 19.257 12.476 7.701 1.00 8.99 209 THR A CA 1
ATOM 1531 C C . THR A 1 229 ? 20.135 13.696 7.637 1.00 8.61 209 THR A C 1
ATOM 1532 O O . THR A 1 229 ? 21.325 13.542 7.374 1.00 11.65 209 THR A O 1
ATOM 1536 N N . THR A 1 230 ? 19.609 14.906 7.792 1.00 8.36 210 THR A N 1
ATOM 1537 C CA . THR A 1 230 ? 20.396 16.136 7.703 1.00 8.24 210 THR A CA 1
ATOM 1538 C C . THR A 1 230 ? 20.028 17.057 8.831 1.00 7.94 210 THR A C 1
ATOM 1539 O O . THR A 1 230 ? 18.947 16.924 9.435 1.00 8.62 210 THR A O 1
ATOM 1543 N N . LEU A 1 231 ? 20.942 17.968 9.190 1.00 8.07 211 LEU A N 1
ATOM 1544 C CA . LEU A 1 231 ? 20.865 18.704 10.438 1.00 8.22 211 LEU A CA 1
ATOM 1545 C C . LEU A 1 231 ? 21.052 20.203 10.217 1.00 7.92 211 LEU A C 1
ATOM 1546 O O . LEU A 1 231 ? 21.989 20.619 9.516 1.00 8.70 211 LEU A O 1
ATOM 1551 N N . TYR A 1 232 ? 20.209 20.968 10.880 1.00 7.65 212 TYR A N 1
ATOM 1552 C CA . TYR A 1 232 ? 20.161 22.431 10.773 1.00 8.01 212 TYR A CA 1
ATOM 1553 C C . TYR A 1 232 ? 19.884 23.009 12.141 1.00 8.16 212 TYR A C 1
ATOM 1554 O O . TYR A 1 232 ? 19.085 22.450 12.917 1.00 8.74 212 TYR A O 1
ATOM 1563 N N . ALA A 1 233 ? 20.506 24.133 12.467 1.00 8.05 213 ALA A N 1
ATOM 1564 C CA . ALA A 1 233 ? 20.221 24.791 13.761 1.00 8.09 213 ALA A CA 1
ATOM 1565 C C . ALA A 1 233 ? 20.336 26.276 13.590 1.00 8.29 213 ALA A C 1
ATOM 1566 O O . ALA A 1 233 ? 21.241 26.802 12.932 1.00 9.46 213 ALA A O 1
ATOM 1568 N N . ALA A 1 234 ? 19.429 26.993 14.251 1.00 8.71 214 ALA A N 1
ATOM 1569 C CA . ALA A 1 234 ? 19.561 28.415 14.382 1.00 9.30 214 ALA A CA 1
ATOM 1570 C C . ALA A 1 234 ? 20.896 28.771 14.968 1.00 8.97 214 ALA A C 1
ATOM 1571 O O . ALA A 1 234 ? 21.497 27.987 15.710 1.00 9.89 214 ALA A O 1
ATOM 1573 N N . ASP A 1 235 ? 21.308 30.013 14.712 1.00 10.59 215 ASP A N 1
ATOM 1574 C CA . ASP A 1 235 ? 22.650 30.516 15.122 1.00 10.63 215 ASP A CA 1
ATOM 1575 C C . ASP A 1 235 ? 22.704 30.882 16.590 1.00 11.38 215 ASP A C 1
ATOM 1576 O O . ASP A 1 235 ? 22.999 32.015 16.960 1.00 12.19 215 ASP A O 1
ATOM 1581 N N . ARG A 1 236 ? 22.457 29.889 17.447 1.00 10.72 216 ARG A N 1
ATOM 1582 C CA . ARG A 1 236 ? 22.629 29.986 18.876 1.00 10.82 216 ARG A CA 1
ATOM 1583 C C . ARG A 1 236 ? 23.277 28.756 19.384 1.00 10.33 216 ARG A C 1
ATOM 1584 O O . ARG A 1 236 ? 22.900 27.627 18.940 1.00 11.28 216 ARG A O 1
ATOM 1592 N N . VAL A 1 237 ? 24.194 28.853 20.313 1.00 11.02 217 VAL A N 1
ATOM 1593 C CA . VAL A 1 237 ? 24.892 27.688 20.825 1.00 11.33 217 VAL A CA 1
ATOM 1594 C C . VAL A 1 237 ? 23.883 26.656 21.387 1.00 11.48 217 VAL A C 1
ATOM 1595 O O . VAL A 1 237 ? 24.065 25.476 21.142 1.00 12.13 217 VAL A O 1
ATOM 1599 N N . ARG A 1 238 ? 22.897 27.109 22.115 1.00 10.86 218 ARG A N 1
ATOM 1600 C CA . ARG A 1 238 ? 21.967 26.170 22.721 1.00 11.38 218 ARG A CA 1
ATOM 1601 C C . ARG A 1 238 ? 21.217 25.305 21.662 1.00 10.80 218 ARG A C 1
ATOM 1602 O O . ARG A 1 238 ? 20.852 24.186 21.980 1.00 11.25 218 ARG A O 1
ATOM 1610 N N . CYS A 1 239 ? 20.967 25.870 20.494 1.00 10.04 219 CYS A N 1
ATOM 1611 C CA . CYS A 1 239 ? 20.353 25.106 19.408 1.00 10.10 219 CYS A CA 1
ATOM 1612 C C . CYS A 1 239 ? 21.314 24.111 18.816 1.00 9.82 219 CYS A C 1
ATOM 1613 O O . CYS A 1 239 ? 20.956 22.942 18.607 1.00 11.00 219 CYS A O 1
ATOM 1616 N N . HIS A 1 240 ? 22.568 24.500 18.527 1.00 10.19 220 HIS A N 1
ATOM 1617 C CA . HIS A 1 240 ? 23.519 23.537 18.033 1.00 9.99 220 HIS A CA 1
ATOM 1618 C C . HIS A 1 240 ? 23.784 22.403 19.016 1.00 9.89 220 HIS A C 1
ATOM 1619 O O . HIS A 1 240 ? 23.847 21.241 18.615 1.00 11.06 220 HIS A O 1
ATOM 1626 N N . GLN A 1 241 ? 23.922 22.745 20.303 1.00 10.51 221 GLN A N 1
ATOM 1627 C CA . GLN A 1 241 ? 24.203 21.727 21.315 1.00 10.34 221 GLN A CA 1
ATOM 1628 C C . GLN A 1 241 ? 23.085 20.729 21.422 1.00 10.22 221 GLN A C 1
ATOM 1629 O O . GLN A 1 241 ? 23.316 19.575 21.797 1.00 11.11 221 GLN A O 1
ATOM 1635 N N . THR A 1 242 ? 21.845 21.125 21.131 1.00 9.66 222 THR A N 1
ATOM 1636 C CA . THR A 1 242 ? 20.724 20.182 21.231 1.00 9.31 222 THR A CA 1
ATOM 1637 C C . THR A 1 242 ? 20.830 19.049 20.218 1.00 9.31 222 THR A C 1
ATOM 1638 O O . THR A 1 242 ? 20.386 17.933 20.489 1.00 10.47 222 THR A O 1
ATOM 1642 N N . ILE A 1 243 ? 21.421 19.355 19.049 1.00 9.55 223 ILE A N 1
ATOM 1643 C CA . ILE A 1 243 ? 21.543 18.363 18.008 1.00 10.71 223 ILE A CA 1
ATOM 1644 C C . ILE A 1 243 ? 22.944 17.827 17.805 1.00 9.74 223 ILE A C 1
ATOM 1645 O O . ILE A 1 243 ? 23.121 16.950 16.964 1.00 10.71 223 ILE A O 1
ATOM 1650 N N . GLU A 1 244 ? 23.909 18.257 18.596 1.00 10.41 224 GLU A N 1
ATOM 1651 C CA . GLU A 1 244 ? 25.269 17.739 18.481 1.00 11.04 224 GLU A CA 1
ATOM 1652 C C . GLU A 1 244 ? 25.350 16.228 18.770 1.00 11.52 224 GLU A C 1
ATOM 1653 O O . GLU A 1 244 ? 26.056 15.535 18.074 1.00 11.89 224 GLU A O 1
ATOM 1659 N N . PRO A 1 245 ? 24.622 15.697 19.742 1.00 10.89 225 PRO A N 1
ATOM 1660 C CA . PRO A 1 245 ? 24.697 14.254 19.911 1.00 12.22 225 PRO A CA 1
ATOM 1661 C C . PRO A 1 245 ? 24.182 13.507 18.674 1.00 11.48 225 PRO A C 1
ATOM 1662 O O . PRO A 1 245 ? 24.774 12.490 18.259 1.00 12.47 225 PRO A O 1
ATOM 1666 N N . LEU A 1 246 ? 23.122 13.983 18.036 1.00 9.93 226 LEU A N 1
ATOM 1667 C CA . LEU A 1 246 ? 22.650 13.412 16.819 1.00 10.09 226 LEU A CA 1
ATOM 1668 C C . LEU A 1 246 ? 23.640 13.577 15.708 1.00 10.98 226 LEU A C 1
ATOM 1669 O O . LEU A 1 246 ? 23.818 12.663 14.887 1.00 11.89 226 LEU A O 1
ATOM 1674 N N . ALA A 1 247 ? 24.325 14.740 15.643 1.00 10.59 227 ALA A N 1
ATOM 1675 C CA . ALA A 1 247 ? 25.347 14.970 14.623 1.00 11.47 227 ALA A CA 1
ATOM 1676 C C . ALA A 1 247 ? 26.452 13.904 14.753 1.00 12.20 227 ALA A C 1
ATOM 1677 O O . ALA A 1 247 ? 26.918 13.394 13.741 1.00 14.50 227 ALA A O 1
ATOM 1679 N N . GLN A 1 248 ? 26.834 13.608 15.988 1.00 13.88 228 GLN A N 1
ATOM 1680 C CA . GLN A 1 248 ? 27.834 12.567 16.194 1.00 15.83 228 GLN A CA 1
ATOM 1681 C C . GLN A 1 248 ? 27.342 11.180 15.745 1.00 17.25 228 GLN A C 1
ATOM 1682 O O . GLN A 1 248 ? 28.045 10.386 15.096 1.00 20.46 228 GLN A O 1
ATOM 1688 N N . GLU A 1 249 ? 26.119 10.878 16.090 1.00 15.27 229 GLU A N 1
ATOM 1689 C CA . GLU A 1 249 ? 25.511 9.597 15.638 1.00 16.95 229 GLU A CA 1
ATOM 1690 C C . GLU A 1 249 ? 25.436 9.422 14.104 1.00 17.49 229 GLU A C 1
ATOM 1691 O O . GLU A 1 249 ? 25.746 8.350 13.562 1.00 19.96 229 GLU A O 1
ATOM 1697 N N . LEU A 1 250 ? 24.974 10.477 13.411 1.00 15.77 230 LEU A N 1
ATOM 1698 C CA . LEU A 1 250 ? 24.754 10.487 11.932 1.00 17.05 230 LEU A CA 1
ATOM 1699 C C . LEU A 1 250 ? 25.985 10.706 11.163 1.00 20.15 230 LEU A C 1
ATOM 1700 O O . LEU A 1 250 ? 26.023 10.449 9.942 1.00 20.39 230 LEU A O 1
ATOM 1705 N N . ASP A 1 251 ? 27.057 11.129 11.836 1.00 16.55 231 ASP A N 1
ATOM 1706 C CA . ASP A 1 251 ? 28.237 11.698 11.097 1.00 16.99 231 ASP A CA 1
ATOM 1707 C C . ASP A 1 251 ? 27.816 12.773 10.062 1.00 16.28 231 ASP A C 1
ATOM 1708 O O . ASP A 1 251 ? 28.193 12.708 8.863 1.00 19.57 231 ASP A O 1
ATOM 1713 N N . GLN A 1 252 ? 27.095 13.767 10.547 1.00 16.93 232 GLN A N 1
ATOM 1714 C CA . GLN A 1 252 ? 26.531 14.863 9.741 1.00 13.58 232 GLN A CA 1
ATOM 1715 C C . GLN A 1 252 ? 27.025 16.187 10.490 1.00 15.70 232 GLN A C 1
ATOM 1716 O O . GLN A 1 252 ? 26.995 16.245 11.722 1.00 18.63 232 GLN A O 1
ATOM 1722 N N . LEU A 1 253 ? 27.434 17.204 9.724 1.00 13.99 233 LEU A N 1
ATOM 1723 C CA . LEU A 1 253 ? 27.627 18.549 10.256 1.00 12.12 233 LEU A CA 1
ATOM 1724 C C . LEU A 1 253 ? 26.296 19.217 10.402 1.00 11.00 233 LEU A C 1
ATOM 1725 O O . LEU A 1 253 ? 25.355 18.912 9.678 1.00 15.32 233 LEU A O 1
ATOM 1730 N N . ILE A 1 254 ? 26.203 20.155 11.325 1.00 10.04 234 ILE A N 1
ATOM 1731 C CA . ILE A 1 254 ? 25.001 20.977 11.525 1.00 9.47 234 ILE A CA 1
ATOM 1732 C C . ILE A 1 254 ? 25.085 22.234 10.702 1.00 9.06 234 ILE A C 1
ATOM 1733 O O . ILE A 1 254 ? 26.017 23.006 10.897 1.00 12.65 234 ILE A O 1
ATOM 1738 N N . HIS A 1 255 ? 24.121 22.473 9.842 1.00 8.64 235 HIS A N 1
ATOM 1739 C CA . HIS A 1 255 ? 24.113 23.664 9.007 1.00 8.74 235 HIS A CA 1
ATOM 1740 C C . HIS A 1 255 ? 23.541 24.823 9.773 1.00 8.35 235 HIS A C 1
ATOM 1741 O O . HIS A 1 255 ? 22.424 24.770 10.318 1.00 9.36 235 HIS A O 1
ATOM 1748 N N . ASN A 1 256 ? 24.256 25.935 9.884 1.00 8.92 236 ASN A N 1
ATOM 1749 C CA . ASN A 1 256 ? 23.824 27.106 10.639 1.00 9.24 236 ASN A CA 1
ATOM 1750 C C . ASN A 1 256 ? 22.744 27.886 9.956 1.00 8.70 236 ASN A C 1
ATOM 1751 O O . ASN A 1 256 ? 22.795 28.054 8.738 1.00 10.05 236 ASN A O 1
ATOM 1756 N N . GLU A 1 257 ? 21.792 28.419 10.718 1.00 8.53 237 GLU A N 1
ATOM 1757 C CA . GLU A 1 257 ? 20.614 29.071 10.124 1.00 9.13 237 GLU A CA 1
ATOM 1758 C C . GLU A 1 257 ? 20.372 30.422 10.785 1.00 9.46 237 GLU A C 1
ATOM 1759 O O . GLU A 1 257 ? 19.555 30.564 11.700 1.00 10.70 237 GLU A O 1
ATOM 1765 N N . PRO A 1 258 ? 21.064 31.469 10.333 1.00 9.60 238 PRO A N 1
ATOM 1766 C CA . PRO A 1 258 ? 20.872 32.795 10.901 1.00 10.05 238 PRO A CA 1
ATOM 1767 C C . PRO A 1 258 ? 19.453 33.323 10.725 1.00 9.57 238 PRO A C 1
ATOM 1768 O O . PRO A 1 258 ? 19.041 34.162 11.530 1.00 12.34 238 PRO A O 1
ATOM 1772 N N . LEU A 1 259 ? 18.707 32.903 9.721 1.00 9.27 239 LEU A N 1
ATOM 1773 C CA . LEU A 1 259 ? 17.400 33.450 9.482 1.00 9.43 239 LEU A CA 1
ATOM 1774 C C . LEU A 1 259 ? 16.348 32.935 10.438 1.00 9.47 239 LEU A C 1
ATOM 1775 O O . LEU A 1 259 ? 15.238 33.404 10.466 1.00 10.40 239 LEU A O 1
ATOM 1780 N N . LEU A 1 260 ? 16.709 31.890 11.222 1.00 9.70 240 LEU A N 1
ATOM 1781 C CA . LEU A 1 260 ? 15.783 31.189 12.075 1.00 10.03 240 LEU A CA 1
ATOM 1782 C C . LEU A 1 260 ? 15.998 31.458 13.538 1.00 10.20 240 LEU A C 1
ATOM 1783 O O . LEU A 1 260 ? 15.467 30.758 14.391 1.00 11.60 240 LEU A O 1
ATOM 1788 N N . THR A 1 261 ? 16.754 32.475 13.881 1.00 10.04 241 THR A N 1
ATOM 1789 C CA . THR A 1 261 ? 16.852 32.920 15.278 1.00 10.94 241 THR A CA 1
ATOM 1790 C C . THR A 1 261 ? 15.642 33.791 15.644 1.00 10.70 241 THR A C 1
ATOM 1791 O O . THR A 1 261 ? 14.942 34.319 14.797 1.00 11.70 241 THR A O 1
ATOM 1795 N N . GLU A 1 262 ? 15.448 33.969 16.963 1.00 11.82 242 GLU A N 1
ATOM 1796 C CA . GLU A 1 262 ? 14.368 34.807 17.448 1.00 11.88 242 GLU A CA 1
ATOM 1797 C C . GLU A 1 262 ? 14.484 36.217 16.852 1.00 11.97 242 GLU A C 1
ATOM 1798 O O . GLU A 1 262 ? 13.530 36.763 16.418 1.00 13.08 242 GLU A O 1
ATOM 1804 N N . GLU A 1 263 ? 15.662 36.822 16.934 1.00 11.46 243 GLU A N 1
ATOM 1805 C CA . GLU A 1 263 ? 15.809 38.202 16.492 1.00 12.79 243 GLU A CA 1
ATOM 1806 C C . GLU A 1 263 ? 15.614 38.360 14.991 1.00 11.98 243 GLU A C 1
ATOM 1807 O O . GLU A 1 263 ? 14.972 39.317 14.530 1.00 13.75 243 GLU A O 1
ATOM 1813 N N . ALA A 1 264 ? 16.116 37.428 14.212 1.00 12.14 244 ALA A N 1
ATOM 1814 C CA . ALA A 1 264 ? 15.903 37.454 12.785 1.00 11.70 244 ALA A CA 1
ATOM 1815 C C . ALA A 1 264 ? 14.442 37.309 12.426 1.00 11.46 244 ALA A C 1
ATOM 1816 O O . ALA A 1 264 ? 13.869 38.048 11.606 1.00 12.51 244 ALA A O 1
ATOM 1818 N N . TYR A 1 265 ? 13.808 36.297 13.029 1.00 10.93 245 TYR A N 1
ATOM 1819 C CA . TYR A 1 265 ? 12.423 36.036 12.773 1.00 11.89 245 TYR A CA 1
ATOM 1820 C C . TYR A 1 265 ? 11.530 37.258 13.154 1.00 11.79 245 TYR A C 1
ATOM 1821 O O . TYR A 1 265 ? 10.604 37.592 12.382 1.00 13.11 245 TYR A O 1
ATOM 1830 N N . ALA A 1 266 ? 11.820 37.871 14.299 1.00 12.87 246 ALA A N 1
ATOM 1831 C CA . ALA A 1 266 ? 11.016 39.018 14.761 1.00 14.98 246 ALA A CA 1
ATOM 1832 C C . ALA A 1 266 ? 11.082 40.130 13.757 1.00 15.95 246 ALA A C 1
ATOM 1833 O O . ALA A 1 266 ? 10.095 40.845 13.628 1.00 21.24 246 ALA A O 1
ATOM 1835 N N . ALA A 1 267 ? 12.180 40.286 13.051 1.00 14.29 247 ALA A N 1
ATOM 1836 C CA . ALA A 1 267 ? 12.360 41.349 12.061 1.00 16.50 247 ALA A CA 1
ATOM 1837 C C . ALA A 1 267 ? 11.847 40.941 10.655 1.00 14.24 247 ALA A C 1
ATOM 1838 O O . ALA A 1 267 ? 11.592 41.808 9.838 1.00 15.01 247 ALA A O 1
ATOM 1840 N N . ASP A 1 268 ? 11.764 39.621 10.371 1.00 13.37 248 ASP A N 1
ATOM 1841 C CA . ASP A 1 268 ? 11.410 39.140 9.036 1.00 13.04 248 ASP A CA 1
ATOM 1842 C C . ASP A 1 268 ? 10.843 37.732 9.100 1.00 11.55 248 ASP A C 1
ATOM 1843 O O . ASP A 1 268 ? 11.596 36.766 9.109 1.00 13.37 248 ASP A O 1
ATOM 1848 N N . HIS A 1 269 ? 9.539 37.627 9.210 1.00 11.56 249 HIS A N 1
ATOM 1849 C CA . HIS A 1 269 ? 8.898 36.311 9.124 1.00 11.94 249 HIS A CA 1
ATOM 1850 C C . HIS A 1 269 ? 9.027 35.720 7.736 1.00 11.52 249 HIS A C 1
ATOM 1851 O O . HIS A 1 269 ? 9.176 34.501 7.582 1.00 11.22 249 HIS A O 1
ATOM 1858 N N A LYS A 1 270 ? 8.831 36.520 6.702 0.50 12.56 250 LYS A N 1
ATOM 1859 N N B LYS A 1 270 ? 8.900 36.584 6.717 0.50 12.66 250 LYS A N 1
ATOM 1860 C CA A LYS A 1 270 ? 8.801 35.980 5.356 0.50 11.92 250 LYS A CA 1
ATOM 1861 C CA B LYS A 1 270 ? 8.919 36.208 5.294 0.50 12.27 250 LYS A CA 1
ATOM 1862 C C A LYS A 1 270 ? 10.140 35.304 4.961 0.50 10.59 250 LYS A C 1
ATOM 1863 C C B LYS A 1 270 ? 10.130 35.335 5.006 0.50 10.64 250 LYS A C 1
ATOM 1864 O O A LYS A 1 270 ? 10.139 34.284 4.247 0.50 10.61 250 LYS A O 1
ATOM 1865 O O B LYS A 1 270 ? 10.035 34.215 4.463 0.50 11.23 250 LYS A O 1
ATOM 1876 N N . ALA A 1 271 ? 11.275 35.869 5.362 1.00 10.82 251 ALA A N 1
ATOM 1877 C CA . ALA A 1 271 ? 12.525 35.190 5.069 1.00 10.65 251 ALA A CA 1
ATOM 1878 C C . ALA A 1 271 ? 12.660 33.869 5.755 1.00 9.81 251 ALA A C 1
ATOM 1879 O O . ALA A 1 271 ? 13.236 32.919 5.199 1.00 9.85 251 ALA A O 1
ATOM 1881 N N . ALA A 1 272 ? 12.172 33.767 6.972 1.00 9.51 252 ALA A N 1
ATOM 1882 C CA . ALA A 1 272 ? 12.218 32.534 7.746 1.00 9.21 252 ALA A CA 1
ATOM 1883 C C . ALA A 1 272 ? 11.334 31.464 7.098 1.00 9.38 252 ALA A C 1
ATOM 1884 O O . ALA A 1 272 ? 11.762 30.309 6.985 1.00 9.38 252 ALA A O 1
ATOM 1886 N N . ARG A 1 273 ? 10.130 31.817 6.716 1.00 9.17 253 ARG A N 1
ATOM 1887 C CA . ARG A 1 273 ? 9.224 30.877 6.064 1.00 9.66 253 ARG A CA 1
ATOM 1888 C C . ARG A 1 273 ? 9.848 30.399 4.739 1.00 9.15 253 ARG A C 1
ATOM 1889 O O . ARG A 1 273 ? 9.812 29.208 4.420 1.00 9.62 253 ARG A O 1
ATOM 1897 N N A LYS A 1 274 ? 10.395 31.324 3.949 0.50 9.85 254 LYS A N 1
ATOM 1898 N N B LYS A 1 274 ? 10.391 31.338 3.952 0.50 9.66 254 LYS A N 1
ATOM 1899 C CA A LYS A 1 274 ? 10.993 30.956 2.681 0.50 9.93 254 LYS A CA 1
ATOM 1900 C CA B LYS A 1 274 ? 11.020 31.007 2.682 0.50 9.62 254 LYS A CA 1
ATOM 1901 C C A LYS A 1 274 ? 12.180 30.018 2.910 0.50 9.42 254 LYS A C 1
ATOM 1902 C C B LYS A 1 274 ? 12.183 30.035 2.905 0.50 9.16 254 LYS A C 1
ATOM 1903 O O A LYS A 1 274 ? 12.356 29.026 2.186 0.50 9.55 254 LYS A O 1
ATOM 1904 O O B LYS A 1 274 ? 12.338 29.035 2.182 0.50 9.32 254 LYS A O 1
ATOM 1915 N N . ARG A 1 275 ? 12.992 30.292 3.932 1.00 8.92 255 ARG A N 1
ATOM 1916 C CA . ARG A 1 275 ? 14.121 29.433 4.230 1.00 8.86 255 ARG A CA 1
ATOM 1917 C C . ARG A 1 275 ? 13.664 28.047 4.682 1.00 8.89 255 ARG A C 1
ATOM 1918 O O . ARG A 1 275 ? 14.242 27.028 4.272 1.00 8.94 255 ARG A O 1
ATOM 1926 N N . LEU A 1 276 ? 12.608 27.972 5.497 1.00 8.41 256 LEU A N 1
ATOM 1927 C CA . LEU A 1 276 ? 12.088 26.705 5.911 1.00 8.82 256 LEU A CA 1
ATOM 1928 C C . LEU A 1 276 ? 11.676 25.860 4.706 1.00 8.80 256 LEU A C 1
ATOM 1929 O O . LEU A 1 276 ? 11.993 24.674 4.641 1.00 8.44 256 LEU A O 1
ATOM 1934 N N . LEU A 1 277 ? 10.987 26.444 3.747 1.00 8.09 257 LEU A N 1
ATOM 1935 C CA . LEU A 1 277 ? 10.575 25.712 2.553 1.00 8.73 257 LEU A CA 1
ATOM 1936 C C . LEU A 1 277 ? 11.778 25.313 1.726 1.00 9.10 257 LEU A C 1
ATOM 1937 O O . LEU A 1 277 ? 11.758 24.222 1.107 1.00 9.75 257 LEU A O 1
ATOM 1942 N N . GLU A 1 278 ? 12.803 26.155 1.632 1.00 9.14 258 GLU A N 1
ATOM 1943 C CA . GLU A 1 278 ? 14.015 25.729 0.924 1.00 9.68 258 GLU A CA 1
ATOM 1944 C C . GLU A 1 278 ? 14.626 24.517 1.556 1.00 9.00 258 GLU A C 1
ATOM 1945 O O . GLU A 1 278 ? 15.026 23.579 0.841 1.00 10.27 258 GLU A O 1
ATOM 1951 N N . ILE A 1 279 ? 14.793 24.535 2.872 1.00 8.56 259 ILE A N 1
ATOM 1952 C CA . ILE A 1 279 ? 15.351 23.384 3.556 1.00 8.85 259 ILE A CA 1
ATOM 1953 C C . ILE A 1 279 ? 14.495 22.145 3.304 1.00 8.88 259 ILE A C 1
ATOM 1954 O O . ILE A 1 279 ? 15.013 21.095 2.937 1.00 9.14 259 ILE A O 1
ATOM 1959 N N . ALA A 1 280 ? 13.183 22.300 3.452 1.00 8.04 260 ALA A N 1
ATOM 1960 C CA . ALA A 1 280 ? 12.281 21.173 3.310 1.00 8.76 260 ALA A CA 1
ATOM 1961 C C . ALA A 1 280 ? 12.268 20.619 1.912 1.00 8.34 260 ALA A C 1
ATOM 1962 O O . ALA A 1 280 ? 11.990 19.428 1.750 1.00 9.27 260 ALA A O 1
ATOM 1964 N N . GLY A 1 281 ? 12.504 21.415 0.889 1.00 8.57 261 GLY A N 1
ATOM 1965 C CA . GLY A 1 281 ? 12.462 20.926 -0.457 1.00 9.91 261 GLY A CA 1
ATOM 1966 C C . GLY A 1 281 ? 13.596 20.023 -0.827 1.00 9.65 261 GLY A C 1
ATOM 1967 O O . GLY A 1 281 ? 13.491 19.237 -1.764 1.00 12.77 261 GLY A O 1
ATOM 1968 N N . ARG A 1 282 ? 14.727 20.078 -0.135 1.00 9.27 262 ARG A N 1
ATOM 1969 C CA . ARG A 1 282 ? 15.855 19.210 -0.448 1.00 9.01 262 ARG A CA 1
ATOM 1970 C C . ARG A 1 282 ? 15.497 17.785 -0.103 1.00 8.27 262 ARG A C 1
ATOM 1971 O O . ARG A 1 282 ? 14.902 17.517 0.952 1.00 9.90 262 ARG A O 1
ATOM 1979 N N . PRO A 1 283 ? 15.882 16.805 -0.916 1.00 8.44 263 PRO A N 1
ATOM 1980 C CA . PRO A 1 283 ? 15.681 15.415 -0.444 1.00 8.70 263 PRO A CA 1
ATOM 1981 C C . PRO A 1 283 ? 16.300 15.172 0.871 1.00 8.91 263 PRO A C 1
ATOM 1982 O O . PRO A 1 283 ? 17.345 15.743 1.237 1.00 9.40 263 PRO A O 1
ATOM 1986 N N . GLY A 1 284 ? 15.713 14.234 1.609 1.00 9.26 264 GLY A N 1
ATOM 1987 C CA . GLY A 1 284 ? 16.143 13.855 2.918 1.00 9.47 264 GLY A CA 1
ATOM 1988 C C . GLY A 1 284 ? 15.173 14.316 4.001 1.00 8.05 264 GLY A C 1
ATOM 1989 O O . GLY A 1 284 ? 14.162 14.942 3.700 1.00 9.22 264 GLY A O 1
ATOM 1990 N N . ASN A 1 285 ? 15.457 13.919 5.249 1.00 7.89 265 ASN A N 1
ATOM 1991 C CA . ASN A 1 285 ? 14.602 14.275 6.377 1.00 7.28 265 ASN A CA 1
ATOM 1992 C C . ASN A 1 285 ? 15.396 15.205 7.305 1.00 7.94 265 ASN A C 1
ATOM 1993 O O . ASN A 1 285 ? 16.245 14.718 8.091 1.00 8.25 265 ASN A O 1
ATOM 1998 N N . PRO A 1 286 ? 15.172 16.514 7.221 1.00 7.10 266 PRO A N 1
ATOM 1999 C CA . PRO A 1 286 ? 16.000 17.439 7.986 1.00 7.61 266 PRO A CA 1
ATOM 2000 C C . PRO A 1 286 ? 15.455 17.654 9.383 1.00 7.19 266 PRO A C 1
ATOM 2001 O O . PRO A 1 286 ? 14.246 17.738 9.614 1.00 8.41 266 PRO A O 1
ATOM 2005 N N . VAL A 1 287 ? 16.375 17.805 10.323 1.00 7.67 267 VAL A N 1
ATOM 2006 C CA . VAL A 1 287 ? 16.096 18.302 11.682 1.00 7.40 267 VAL A CA 1
ATOM 2007 C C . VAL A 1 287 ? 16.475 19.795 11.688 1.00 7.31 267 VAL A C 1
ATOM 2008 O O . VAL A 1 287 ? 17.545 20.174 11.219 1.00 8.23 267 VAL A O 1
ATOM 2012 N N . ILE A 1 288 ? 15.584 20.611 12.233 1.00 7.65 268 ILE A N 1
ATOM 2013 C CA . ILE A 1 288 ? 15.811 22.048 12.313 1.00 7.38 268 ILE A CA 1
ATOM 2014 C C . ILE A 1 288 ? 15.603 22.450 13.737 1.00 7.17 268 ILE A C 1
ATOM 2015 O O . ILE A 1 288 ? 14.447 22.403 14.250 1.00 8.17 268 ILE A O 1
ATOM 2020 N N . CYS A 1 289 ? 16.648 22.800 14.475 1.00 7.91 269 CYS A N 1
ATOM 2021 C CA . CYS A 1 289 ? 16.559 23.172 15.881 1.00 8.08 269 CYS A CA 1
ATOM 2022 C C . CYS A 1 289 ? 16.548 24.683 16.032 1.00 8.35 269 CYS A C 1
ATOM 2023 O O . CYS A 1 289 ? 17.477 25.345 15.577 1.00 10.10 269 CYS A O 1
ATOM 2026 N N . THR A 1 290 ? 15.501 25.211 16.623 1.00 8.63 270 THR A N 1
ATOM 2027 C CA . THR A 1 290 ? 15.343 26.661 16.769 1.00 8.80 270 THR A CA 1
ATOM 2028 C C . THR A 1 290 ? 14.721 26.995 18.116 1.00 8.70 270 THR A C 1
ATOM 2029 O O . THR A 1 290 ? 14.882 26.225 19.083 1.00 10.02 270 THR A O 1
ATOM 2033 N N . GLN A 1 291 ? 14.074 28.156 18.209 1.00 9.74 271 GLN A N 1
ATOM 2034 C CA . GLN A 1 291 ? 13.749 28.809 19.472 1.00 10.03 271 GLN A CA 1
ATOM 2035 C C . GLN A 1 291 ? 12.277 28.973 19.659 1.00 9.23 271 GLN A C 1
ATOM 2036 O O . GLN A 1 291 ? 11.471 28.926 18.706 1.00 9.72 271 GLN A O 1
ATOM 2042 N N . GLY A 1 292 ? 11.918 29.210 20.930 1.00 9.30 272 GLY A N 1
ATOM 2043 C CA . GLY A 1 292 ? 10.533 29.325 21.305 1.00 10.60 272 GLY A CA 1
ATOM 2044 C C . GLY A 1 292 ? 9.700 30.379 20.613 1.00 10.06 272 GLY A C 1
ATOM 2045 O O . GLY A 1 292 ? 8.502 30.169 20.391 1.00 11.32 272 GLY A O 1
ATOM 2046 N N . LYS A 1 293 ? 10.275 31.529 20.301 1.00 10.14 273 LYS A N 1
ATOM 2047 C CA . LYS A 1 293 ? 9.506 32.581 19.675 1.00 10.80 273 LYS A CA 1
ATOM 2048 C C . LYS A 1 293 ? 9.387 32.392 18.184 1.00 10.22 273 LYS A C 1
ATOM 2049 O O . LYS A 1 293 ? 8.657 33.129 17.548 1.00 13.20 273 LYS A O 1
ATOM 2055 N N . VAL A 1 294 ? 10.068 31.406 17.600 1.00 9.14 274 VAL A N 1
ATOM 2056 C CA . VAL A 1 294 ? 10.094 31.152 16.164 1.00 9.46 274 VAL A CA 1
ATOM 2057 C C . VAL A 1 294 ? 9.092 30.054 15.772 1.00 8.74 274 VAL A C 1
ATOM 2058 O O . VAL A 1 294 ? 8.376 30.135 14.776 1.00 9.47 274 VAL A O 1
ATOM 2062 N N . ILE A 1 295 ? 9.074 28.986 16.581 1.00 9.06 275 ILE A N 1
ATOM 2063 C CA . ILE A 1 295 ? 8.370 27.759 16.175 1.00 8.84 275 ILE A CA 1
ATOM 2064 C C . ILE A 1 295 ? 6.875 27.967 16.023 1.00 8.65 275 ILE A C 1
ATOM 2065 O O . ILE A 1 295 ? 6.333 27.530 15.004 1.00 9.19 275 ILE A O 1
ATOM 2070 N N . PRO A 1 296 ? 6.161 28.559 16.987 1.00 10.02 276 PRO A N 1
ATOM 2071 C CA . PRO A 1 296 ? 4.683 28.562 16.863 1.00 10.34 276 PRO A CA 1
ATOM 2072 C C . PRO A 1 296 ? 4.222 29.237 15.578 1.00 9.51 276 PRO A C 1
ATOM 2073 O O . PRO A 1 296 ? 3.335 28.759 14.903 1.00 11.35 276 PRO A O 1
ATOM 2077 N N . GLY A 1 297 ? 4.839 30.343 15.231 1.00 10.30 277 GLY A N 1
ATOM 2078 C CA . GLY A 1 297 ? 4.428 31.058 14.059 1.00 11.14 277 GLY A CA 1
ATOM 2079 C C . GLY A 1 297 ? 4.733 30.302 12.808 1.00 8.91 277 GLY A C 1
ATOM 2080 O O . GLY A 1 297 ? 3.946 30.323 11.847 1.00 10.38 277 GLY A O 1
ATOM 2081 N N . LEU A 1 298 ? 5.877 29.608 12.738 1.00 9.02 278 LEU A N 1
ATOM 2082 C CA . LEU A 1 298 ? 6.170 28.811 11.562 1.00 9.00 278 LEU A CA 1
ATOM 2083 C C . LEU A 1 298 ? 5.217 27.621 11.407 1.00 8.14 278 LEU A C 1
ATOM 2084 O O . LEU A 1 298 ? 4.746 27.347 10.323 1.00 8.66 278 LEU A O 1
ATOM 2089 N N . ILE A 1 299 ? 4.963 26.937 12.506 1.00 8.50 279 ILE A N 1
ATOM 2090 C CA . ILE A 1 299 ? 4.062 25.767 12.450 1.00 9.02 279 ILE A CA 1
ATOM 2091 C C . ILE A 1 299 ? 2.646 26.223 12.038 1.00 8.13 279 ILE A C 1
ATOM 2092 O O . ILE A 1 299 ? 1.997 25.598 11.202 1.00 8.81 279 ILE A O 1
ATOM 2097 N N . GLU A 1 300 ? 2.176 27.279 12.670 1.00 8.78 280 GLU A N 1
ATOM 2098 C CA . GLU A 1 300 ? 0.831 27.768 12.336 1.00 8.95 280 GLU A CA 1
ATOM 2099 C C . GLU A 1 300 ? 0.725 28.176 10.878 1.00 8.71 280 GLU A C 1
ATOM 2100 O O . GLU A 1 300 ? -0.270 27.904 10.205 1.00 9.40 280 GLU A O 1
ATOM 2106 N N . TRP A 1 301 ? 1.742 28.886 10.398 1.00 8.49 281 TRP A N 1
ATOM 2107 C CA . TRP A 1 301 ? 1.763 29.312 8.977 1.00 8.71 281 TRP A CA 1
ATOM 2108 C C . TRP A 1 301 ? 1.706 28.124 8.032 1.00 8.11 281 TRP A C 1
ATOM 2109 O O . TRP A 1 301 ? 0.964 28.132 7.059 1.00 8.37 281 TRP A O 1
ATOM 2120 N N . TRP A 1 302 ?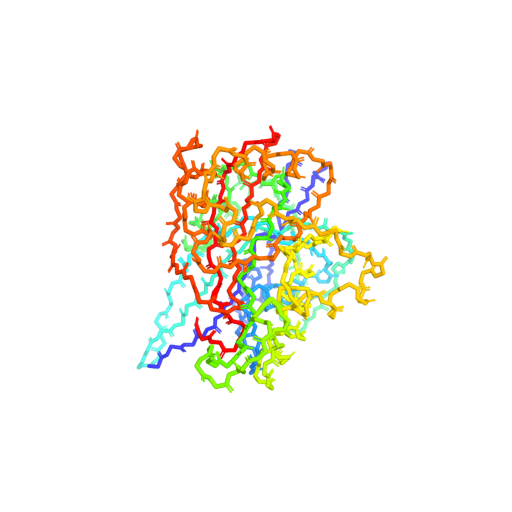 2.502 27.089 8.327 1.00 7.83 282 TRP A N 1
ATOM 2121 C CA . TRP A 1 302 ? 2.551 25.957 7.431 1.00 7.91 282 TRP A CA 1
ATOM 2122 C C . TRP A 1 302 ? 1.246 25.185 7.500 1.00 8.03 282 TRP A C 1
ATOM 2123 O O . TRP A 1 302 ? 0.708 24.748 6.472 1.00 8.42 282 TRP A O 1
ATOM 2134 N N . CYS A 1 303 ? 0.719 24.984 8.714 1.00 7.95 283 CYS A N 1
ATOM 2135 C CA . CYS A 1 303 ? -0.571 24.321 8.813 1.00 8.09 283 CYS A CA 1
ATOM 2136 C C . CYS A 1 303 ? -1.688 25.059 8.070 1.00 8.81 283 CYS A C 1
ATOM 2137 O O . CYS A 1 303 ? -2.545 24.431 7.474 1.00 9.60 283 CYS A O 1
ATOM 2140 N N A GLU A 1 304 ? -1.673 26.385 8.143 0.50 8.71 284 GLU A N 1
ATOM 2141 N N B GLU A 1 304 ? -1.683 26.378 8.134 0.50 8.70 284 GLU A N 1
ATOM 2142 C CA A GLU A 1 304 ? -2.690 27.158 7.435 0.50 9.53 284 GLU A CA 1
ATOM 2143 C CA B GLU A 1 304 ? -2.717 27.105 7.409 0.50 9.39 284 GLU A CA 1
ATOM 2144 C C A GLU A 1 304 ? -2.542 26.966 5.915 0.50 9.17 284 GLU A C 1
ATOM 2145 C C B GLU A 1 304 ? -2.544 26.946 5.886 0.50 8.99 284 GLU A C 1
ATOM 2146 O O A GLU A 1 304 ? -3.529 26.780 5.200 0.50 9.81 284 GLU A O 1
ATOM 2147 O O B GLU A 1 304 ? -3.516 26.787 5.163 0.50 9.74 284 GLU A O 1
ATOM 2158 N N A ARG A 1 305 ? -1.320 27.057 5.426 0.50 8.93 285 ARG A N 1
ATOM 2159 N N B ARG A 1 305 ? -1.312 27.084 5.420 0.50 8.94 285 ARG A N 1
ATOM 2160 C CA A ARG A 1 305 ? -1.176 26.949 3.984 0.50 9.40 285 ARG A CA 1
ATOM 2161 C CA B ARG A 1 305 ? -1.003 26.941 3.979 0.50 9.83 285 ARG A CA 1
ATOM 2162 C C A ARG A 1 305 ? -1.544 25.615 3.422 0.50 8.55 285 ARG A C 1
ATOM 2163 C C B ARG A 1 305 ? -1.515 25.624 3.424 0.50 8.62 285 ARG A C 1
ATOM 2164 O O A ARG A 1 305 ? -1.912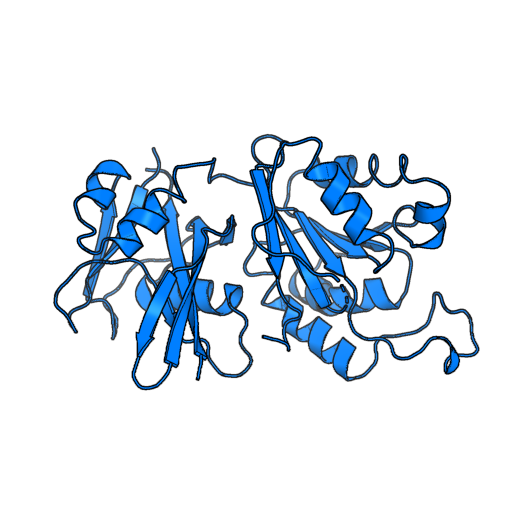 25.488 2.240 0.50 8.72 285 ARG A O 1
ATOM 2165 O O B ARG A 1 305 ? -1.900 25.506 2.250 0.50 8.76 285 ARG A O 1
ATOM 2180 N N . ALA A 1 306 ? -1.442 24.580 4.251 1.00 8.41 286 ALA A N 1
ATOM 2181 C CA . ALA A 1 306 ? -1.744 23.221 3.836 1.00 8.63 286 ALA A CA 1
ATOM 2182 C C . ALA A 1 306 ? -3.094 22.714 4.295 1.00 9.86 286 ALA A C 1
ATOM 2183 O O . ALA A 1 306 ? -3.451 21.599 3.960 1.00 11.56 286 ALA A O 1
ATOM 2185 N N . LYS A 1 307 ? -3.820 23.492 5.086 1.00 9.42 287 LYS A N 1
ATOM 2186 C CA . LYS A 1 307 ? -5.072 23.021 5.678 1.00 11.45 287 LYS A CA 1
ATOM 2187 C C . LYS A 1 307 ? -4.876 21.768 6.478 1.00 10.12 287 LYS A C 1
ATOM 2188 O O . LYS A 1 307 ? -5.594 20.790 6.344 1.00 12.85 287 LYS A O 1
ATOM 2194 N N . VAL A 1 308 ? -3.860 21.783 7.371 1.00 9.99 288 VAL A N 1
ATOM 2195 C CA . VAL A 1 308 ? -3.547 20.682 8.252 1.00 9.89 288 VAL A CA 1
ATOM 2196 C C . VAL A 1 308 ? -3.859 21.092 9.673 1.00 9.85 288 VAL A C 1
ATOM 2197 O O . VAL A 1 308 ? -3.559 22.217 10.092 1.00 11.31 288 VAL A O 1
ATOM 2201 N N A ARG A 1 309 ? -4.500 20.200 10.434 0.50 10.78 289 ARG A N 1
ATOM 2202 N N B ARG A 1 309 ? -4.483 20.189 10.442 0.50 10.80 289 ARG A N 1
ATOM 2203 C CA A ARG A 1 309 ? -4.835 20.458 11.835 0.50 12.24 289 ARG A CA 1
ATOM 2204 C CA B ARG A 1 309 ? -4.827 20.441 11.845 0.50 12.24 289 ARG A CA 1
ATOM 2205 C C A ARG A 1 309 ? -3.943 19.575 12.726 0.50 12.29 289 ARG A C 1
ATOM 2206 C C B ARG A 1 309 ? -3.933 19.562 12.727 0.50 12.29 289 ARG A C 1
ATOM 2207 O O A ARG A 1 309 ? -3.974 18.381 12.633 0.50 15.66 289 ARG A O 1
ATOM 2208 O O B ARG A 1 309 ? -3.949 18.371 12.628 0.50 15.63 289 ARG A O 1
ATOM 2223 N N . PRO A 1 310 ? -3.174 20.170 13.611 1.00 10.13 290 PRO A N 1
ATOM 2224 C CA . PRO A 1 310 ? -2.412 19.364 14.611 1.00 10.32 290 PRO A CA 1
ATOM 2225 C C . PRO A 1 310 ? -3.339 18.764 15.640 1.00 9.72 290 PRO A C 1
ATOM 2226 O O . PRO A 1 310 ? -4.176 19.465 16.166 1.00 12.07 290 PRO A O 1
ATOM 2230 N N . GLU A 1 311 ? -3.161 17.508 15.948 1.00 9.57 291 GLU A N 1
ATOM 2231 C CA . GLU A 1 311 ? -4.005 16.911 16.986 1.00 10.29 291 GLU A CA 1
ATOM 2232 C C . GLU A 1 311 ? -3.628 17.427 18.358 1.00 10.76 291 GLU A C 1
ATOM 2233 O O . GLU A 1 311 ? -4.497 17.541 19.233 1.00 13.03 291 GLU A O 1
ATOM 2239 N N . THR A 1 312 ? -2.341 17.617 18.599 1.00 9.83 292 THR A N 1
ATOM 2240 C CA . THR A 1 312 ? -1.836 18.156 19.854 1.00 10.64 292 THR A CA 1
ATOM 2241 C C . THR A 1 312 ? -0.970 19.336 19.591 1.00 9.63 292 THR A C 1
ATOM 2242 O O . THR A 1 312 ? -0.532 19.578 18.473 1.00 9.32 292 THR A O 1
ATOM 2246 N N . THR A 1 313 ? -0.689 20.099 20.633 1.00 10.53 293 THR A N 1
ATOM 2247 C CA . THR A 1 313 ? 0.143 21.271 20.462 1.00 10.50 293 THR A CA 1
ATOM 2248 C C . THR A 1 313 ? 0.901 21.593 21.737 1.00 10.52 293 THR A C 1
ATOM 2249 O O . THR A 1 313 ? 0.472 21.233 22.831 1.00 13.37 293 THR A O 1
ATOM 2253 N N . GLY A 1 314 ? 1.971 22.331 21.591 1.00 10.85 294 GLY A N 1
ATOM 2254 C CA . GLY A 1 314 ? 2.812 22.825 22.678 1.00 10.91 294 GLY A CA 1
ATOM 2255 C C . GLY A 1 314 ? 4.046 23.423 22.056 1.00 10.42 294 GLY A C 1
ATOM 2256 O O . GLY A 1 314 ? 4.208 23.506 20.832 1.00 10.59 294 GLY A O 1
ATOM 2257 N N . ASN A 1 315 ? 4.946 23.841 22.972 1.00 10.01 295 ASN A N 1
ATOM 2258 C CA . ASN A 1 315 ? 6.189 24.504 22.542 1.00 10.28 295 ASN A CA 1
ATOM 2259 C C . ASN A 1 315 ? 7.210 24.438 23.629 1.00 9.37 295 ASN A C 1
ATOM 2260 O O . ASN A 1 315 ? 7.911 25.382 23.844 1.00 11.09 295 ASN A O 1
ATOM 2265 N N B ARG A 1 316 ? 7.344 23.304 24.282 0.38 8.71 296 ARG A N 1
ATOM 2266 N N C ARG A 1 316 ? 7.388 23.291 24.280 0.62 8.91 296 ARG A N 1
ATOM 2267 C CA B ARG A 1 316 ? 8.264 23.221 25.393 0.38 8.63 296 ARG A CA 1
ATOM 2268 C CA C ARG A 1 316 ? 8.358 23.162 25.383 0.62 9.84 296 ARG A CA 1
ATOM 2269 C C B ARG A 1 316 ? 9.724 22.977 24.906 0.38 9.10 296 ARG A C 1
ATOM 2270 C C C ARG A 1 316 ? 9.778 23.001 24.871 0.62 9.28 296 ARG A C 1
ATOM 2271 O O B ARG A 1 316 ? 9.931 22.430 23.815 0.38 9.30 296 ARG A O 1
ATOM 2272 O O C ARG A 1 316 ? 10.022 22.439 23.796 0.62 9.12 296 ARG A O 1
ATOM 2287 N N . LYS A 1 317 ? 10.718 23.364 25.711 1.00 9.79 297 LYS A N 1
ATOM 2288 C CA . LYS A 1 317 ? 12.134 23.113 25.380 1.00 10.51 297 LYS A CA 1
ATOM 2289 C C . LYS A 1 317 ? 12.353 21.637 25.238 1.00 9.45 297 LYS A C 1
ATOM 2290 O O . LYS A 1 317 ? 11.942 20.856 26.088 1.00 10.18 297 LYS A O 1
ATOM 2296 N N . GLY A 1 318 ? 13.007 21.201 24.128 1.00 9.01 298 GLY A N 1
ATOM 2297 C CA . GLY A 1 318 ? 13.204 19.814 23.882 1.00 9.65 298 GLY A CA 1
ATOM 2298 C C . GLY A 1 318 ? 12.095 19.110 23.127 1.00 9.09 298 GLY A C 1
ATOM 2299 O O . GLY A 1 318 ? 12.227 17.908 22.869 1.00 9.53 298 GLY A O 1
ATOM 2300 N N . SER A 1 319 ? 11.021 19.798 22.835 1.00 8.28 299 SER A N 1
ATOM 2301 C CA . SER A 1 319 ? 9.902 19.214 22.103 1.00 8.13 299 SER A CA 1
ATOM 2302 C C . SER A 1 319 ? 10.230 19.191 20.589 1.00 7.58 299 SER A C 1
ATOM 2303 O O . SER A 1 319 ? 11.142 19.874 20.100 1.00 8.20 299 SER A O 1
ATOM 2306 N N . THR A 1 320 ? 9.447 18.360 19.877 1.00 8.17 300 THR A N 1
ATOM 2307 C CA . THR A 1 320 ? 9.597 18.148 18.430 1.00 8.49 300 THR A CA 1
ATOM 2308 C C . THR A 1 320 ? 8.289 18.240 17.729 1.00 7.65 300 THR A C 1
ATOM 2309 O O . THR A 1 320 ? 7.314 17.642 18.170 1.00 9.64 300 THR A O 1
ATOM 2313 N N . TRP A 1 321 ? 8.252 18.954 16.617 1.00 7.22 301 TRP A N 1
ATOM 2314 C CA . TRP A 1 321 ? 7.125 18.909 15.675 1.00 7.42 301 TRP A CA 1
ATOM 2315 C C . TRP A 1 321 ? 7.561 18.016 14.509 1.00 7.29 301 TRP A C 1
ATOM 2316 O O . TRP A 1 321 ? 8.539 18.303 13.808 1.00 8.32 301 TRP A O 1
ATOM 2327 N N . VAL A 1 322 ? 6.811 16.931 14.276 1.00 7.17 302 VAL A N 1
ATOM 2328 C CA . VAL A 1 322 ? 7.016 16.055 13.146 1.00 7.05 302 VAL A CA 1
ATOM 2329 C C . VAL A 1 322 ? 6.144 16.525 12.014 1.00 6.72 302 VAL A C 1
ATOM 2330 O O . VAL A 1 322 ? 4.896 16.406 12.120 1.00 7.57 302 VAL A O 1
ATOM 2334 N N . LEU A 1 323 ? 6.720 17.038 10.962 1.00 6.73 303 LEU A N 1
ATOM 2335 C CA . LEU A 1 323 ? 5.982 17.579 9.805 1.00 6.74 303 LEU A CA 1
ATOM 2336 C C . LEU A 1 323 ? 6.103 16.641 8.685 1.00 6.93 303 LEU A C 1
ATOM 2337 O O . LEU A 1 323 ? 7.189 16.398 8.152 1.00 8.75 303 LEU A O 1
ATOM 2342 N N . SER A 1 324 ? 5.014 15.978 8.305 1.00 6.90 304 SER A N 1
ATOM 2343 C CA . SER A 1 324 ? 5.028 14.992 7.260 1.00 7.10 304 SER A CA 1
ATOM 2344 C C . SER A 1 324 ? 4.600 15.628 5.957 1.00 7.08 304 SER A C 1
ATOM 2345 O O . SER A 1 324 ? 3.581 16.320 5.903 1.00 7.62 304 SER A O 1
ATOM 2348 N N A LEU A 1 325 ? 5.369 15.338 4.906 0.50 7.15 305 LEU A N 1
ATOM 2349 N N B LEU A 1 325 ? 5.375 15.379 4.909 0.50 7.35 305 LEU A N 1
ATOM 2350 C CA A LEU A 1 325 ? 5.201 15.948 3.585 0.50 7.53 305 LEU A CA 1
ATOM 2351 C CA B LEU A 1 325 ? 5.143 15.977 3.599 0.50 7.89 305 LEU A CA 1
ATOM 2352 C C A LEU A 1 325 ? 4.977 14.875 2.532 0.50 7.53 305 LEU A C 1
ATOM 2353 C C B LEU A 1 325 ? 4.916 14.847 2.584 0.50 7.63 305 LEU A C 1
ATOM 2354 O O A LEU A 1 325 ? 5.699 13.900 2.483 0.50 8.69 305 LEU A O 1
ATOM 2355 O O B LEU A 1 325 ? 5.537 13.777 2.648 0.50 8.71 305 LEU A O 1
ATOM 2364 N N . SER A 1 326 ? 4.041 15.125 1.632 1.00 8.30 306 SER A N 1
ATOM 2365 C CA . SER A 1 326 ? 3.792 14.245 0.488 1.00 9.63 306 SER A CA 1
ATOM 2366 C C . SER A 1 326 ? 4.025 15.088 -0.724 1.00 8.95 306 SER A C 1
ATOM 2367 O O . SER A 1 326 ? 3.319 16.055 -0.973 1.00 9.15 306 SER A O 1
ATOM 2370 N N A ASP A 1 327 ? 4.987 14.707 -1.538 0.50 11.04 307 ASP A N 1
ATOM 2371 N N B ASP A 1 327 ? 5.100 14.814 -1.470 0.50 10.12 307 ASP A N 1
ATOM 2372 C CA A ASP A 1 327 ? 5.238 15.469 -2.749 0.50 11.52 307 ASP A CA 1
ATOM 2373 C CA B ASP A 1 327 ? 5.568 15.633 -2.626 0.50 10.74 307 ASP A CA 1
ATOM 2374 C C A ASP A 1 327 ? 5.395 17.038 -2.397 0.50 11.03 307 ASP A C 1
ATOM 2375 C C B ASP A 1 327 ? 5.435 17.065 -2.376 0.50 10.36 307 ASP A C 1
ATOM 2376 O O A ASP A 1 327 ? 4.888 17.898 -3.122 0.50 11.43 307 ASP A O 1
ATOM 2377 O O B ASP A 1 327 ? 4.795 17.816 -3.114 0.50 11.39 307 ASP A O 1
ATOM 2386 N N . GLY A 1 328 ? 6.097 17.416 -1.312 1.00 11.37 308 GLY A N 1
ATOM 2387 C CA . GLY A 1 328 ? 6.308 18.768 -1.012 1.00 12.22 308 GLY A CA 1
ATOM 2388 C C . GLY A 1 328 ? 5.243 19.459 -0.195 1.00 11.38 308 GLY A C 1
ATOM 2389 O O . GLY A 1 328 ? 5.485 20.538 0.349 1.00 15.80 308 GLY A O 1
ATOM 2390 N N . GLU A 1 329 ? 4.099 18.825 -0.001 1.00 8.76 309 GLU A N 1
ATOM 2391 C CA . GLU A 1 329 ? 2.922 19.437 0.679 1.00 8.52 309 GLU A CA 1
ATOM 2392 C C . GLU A 1 329 ? 2.751 18.819 2.032 1.00 8.17 309 GLU A C 1
ATOM 2393 O O . GLU A 1 329 ? 2.781 17.570 2.211 1.00 9.17 309 GLU A O 1
ATOM 2399 N N . LEU A 1 330 ? 2.489 19.648 3.028 1.00 7.89 310 LEU A N 1
ATOM 2400 C CA . LEU A 1 330 ? 2.283 19.183 4.396 1.00 7.61 310 LEU A CA 1
ATOM 2401 C C . LEU A 1 330 ? 0.990 18.366 4.488 1.00 7.59 310 LEU A C 1
ATOM 2402 O O . LEU A 1 330 ? -0.070 18.810 4.027 1.00 9.20 310 LEU A O 1
ATOM 2407 N N . VAL A 1 331 ? 1.083 17.216 5.164 1.00 7.66 311 VAL A N 1
ATOM 2408 C CA . VAL A 1 331 ? -0.060 16.342 5.408 1.00 8.40 311 VAL A CA 1
ATOM 2409 C C . VAL A 1 331 ? -0.206 15.973 6.877 1.00 8.95 311 VAL A C 1
ATOM 2410 O O . VAL A 1 331 ? -1.196 15.361 7.219 1.00 10.89 311 VAL A O 1
ATOM 2414 N N . GLY A 1 332 ? 0.736 16.350 7.756 1.00 8.00 312 GLY A N 1
ATOM 2415 C CA . GLY A 1 332 ? 0.625 16.072 9.188 1.00 8.30 312 GLY A CA 1
ATOM 2416 C C . GLY A 1 332 ? 1.539 16.975 9.949 1.00 7.49 312 GLY A C 1
ATOM 2417 O O . GLY A 1 332 ? 2.615 17.332 9.452 1.00 7.88 312 GLY A O 1
ATOM 2418 N N . ALA A 1 333 ? 1.119 17.341 11.152 1.00 7.43 313 ALA A N 1
ATOM 2419 C CA . ALA A 1 333 ? 1.918 18.152 12.058 1.00 7.52 313 ALA A CA 1
ATOM 2420 C C . ALA A 1 333 ? 1.732 17.606 13.444 1.00 7.70 313 ALA A C 1
ATOM 2421 O O . ALA A 1 333 ? 0.680 17.876 14.074 1.00 8.27 313 ALA A O 1
ATOM 2423 N N . ASP A 1 334 ? 2.708 16.839 13.946 1.00 7.32 314 ASP A N 1
ATOM 2424 C CA . ASP A 1 334 ? 2.544 16.070 15.182 1.00 7.53 314 ASP A CA 1
ATOM 2425 C C . ASP A 1 334 ? 3.479 16.565 16.250 1.00 7.31 314 ASP A C 1
ATOM 2426 O O . ASP A 1 334 ? 4.692 16.458 16.113 1.00 8.24 314 ASP A O 1
ATOM 2431 N N . TYR A 1 335 ? 2.932 17.131 17.316 1.00 7.49 315 TYR A N 1
ATOM 2432 C CA . TYR A 1 335 ? 3.739 17.646 18.413 1.00 7.50 315 TYR A CA 1
ATOM 2433 C C . TYR A 1 335 ? 4.107 16.559 19.374 1.00 7.94 315 TYR A C 1
ATOM 2434 O O . TYR A 1 335 ? 3.213 15.864 19.881 1.00 8.84 315 TYR A O 1
ATOM 2443 N N . LEU A 1 336 ? 5.384 16.423 19.661 1.00 7.69 316 LEU A N 1
ATOM 2444 C CA . LEU A 1 336 ? 5.935 15.499 20.613 1.00 8.79 316 LEU A CA 1
ATOM 2445 C C . LEU A 1 336 ? 6.491 16.228 21.805 1.00 8.29 316 LEU A C 1
ATOM 2446 O O . LEU A 1 336 ? 7.296 17.172 21.656 1.00 8.47 316 LEU A O 1
ATOM 2451 N N A SER A 1 337 ? 6.194 15.641 22.974 0.50 8.61 317 SER A N 1
ATOM 2452 N N B SER A 1 337 ? 5.989 15.922 22.997 0.50 8.51 317 SER A N 1
ATOM 2453 C CA A SER A 1 337 ? 6.694 16.206 24.238 0.50 9.52 317 SER A CA 1
ATOM 2454 C CA B SER A 1 337 ? 6.544 16.569 24.209 0.50 8.98 317 SER A CA 1
ATOM 2455 C C A SER A 1 337 ? 8.212 16.160 24.325 0.50 9.06 317 SER A C 1
ATOM 2456 C C B SER A 1 337 ? 8.048 16.252 24.330 0.50 8.93 317 SER A C 1
ATOM 2457 O O A SER A 1 337 ? 8.879 15.386 23.654 0.50 8.91 317 SER A O 1
ATOM 2458 O O B SER A 1 337 ? 8.545 15.309 23.707 0.50 9.69 317 SER A O 1
ATOM 2463 N N . PRO A 1 338 ? 8.778 17.008 25.161 1.00 9.68 318 PRO A N 1
ATOM 2464 C CA . PRO A 1 338 ? 10.207 16.778 25.454 1.00 10.33 318 PRO A CA 1
ATOM 2465 C C . PRO A 1 338 ? 10.393 15.340 25.936 1.00 10.24 318 PRO A C 1
ATOM 2466 O O . PRO A 1 338 ? 9.493 14.743 26.511 1.00 11.83 318 PRO A O 1
ATOM 2470 N N . PRO A 1 339 ? 11.572 14.751 25.693 1.00 11.14 319 PRO A N 1
ATOM 2471 C CA . PRO A 1 339 ? 11.739 13.336 25.972 1.00 12.92 319 PRO A CA 1
ATOM 2472 C C . PRO A 1 339 ? 11.635 12.938 27.430 1.00 14.50 319 PRO A C 1
ATOM 2473 O O . PRO A 1 339 ? 11.454 11.777 27.707 1.00 19.59 319 PRO A O 1
ATOM 2477 N N . ASP A 1 340 ? 11.875 13.885 28.319 1.00 13.01 320 ASP A N 1
ATOM 2478 C CA . ASP A 1 340 ? 11.809 13.664 29.763 1.00 15.27 320 ASP A CA 1
ATOM 2479 C C . ASP A 1 340 ? 10.504 14.186 30.372 1.00 16.31 320 ASP A C 1
ATOM 2480 O O . ASP A 1 340 ? 10.407 14.294 31.586 1.00 20.91 320 ASP A O 1
ATOM 2485 N N A GLU A 1 341 ? 9.485 14.385 29.543 0.50 16.97 321 GLU A N 1
ATOM 2486 N N B GLU A 1 341 ? 9.492 14.447 29.534 0.50 16.96 321 GLU A N 1
ATOM 2487 C CA A GLU A 1 341 ? 8.132 14.762 29.983 0.50 18.25 321 GLU A CA 1
ATOM 2488 C CA B GLU A 1 341 ? 8.097 14.768 29.959 0.50 18.24 321 GLU A CA 1
ATOM 2489 C C A GLU A 1 341 ? 7.074 13.785 29.398 0.50 25.14 321 GLU A C 1
ATOM 2490 C C B GLU A 1 341 ? 7.094 13.731 29.418 0.50 24.93 321 GLU A C 1
ATOM 2491 O O A GLU A 1 341 ? 7.214 13.304 28.268 0.50 24.95 321 GLU A O 1
ATOM 2492 O O B GLU A 1 341 ? 7.247 13.225 28.302 0.50 25.55 321 GLU A O 1
ATOM 2503 N N . LYS A 1 342 ? 5.988 13.532 30.117 1.00 32.15 322 LYS A N 1
ATOM 2504 C CA . LYS A 1 342 ? 4.811 12.861 29.509 1.00 36.67 322 LYS A CA 1
ATOM 2505 C C . LYS A 1 342 ? 4.195 13.776 28.409 1.00 41.75 322 LYS A C 1
ATOM 2506 O O . LYS A 1 342 ? 3.663 13.278 27.409 1.00 53.18 322 LYS A O 1
#

Nearest PDB structures (foldseek):
  6m72-assembly1_A  TM=9.901E-01  e=3.421E-64  Mycolicibacterium smegmatis MC2 155
  6m6y-assembly1_A  TM=9.900E-01  e=1.312E-63  Mycolicibacterium smegmatis MC2 155
  5gg6-assembly2_B  TM=9.916E-01  e=1.312E-63  Mycolicibacterium smegmatis MC2 155
  5gg7-assembly1_A  TM=9.789E-01  e=2.273E-63  Mycolicibacterium smegmatis MC2 155
  5ggc-assembly1_A  TM=9.806E-01  e=4.819E-62  Mycolicibacterium smegmatis MC2 155

GO terms:
  GO:0008413 8-oxo-7,8-dihydroguanosine triphosphate pyrophosphatase activity (F, EXP)
  GO:0044715 8-oxo-dGDP phosphatase activity (F, EXP)
  GO:0044716 8-oxo-GDP phosphatase activity (F, EXP)

Sequence (290 aa):
HTVRAAGAVLWRDDATVEVAVIHRRPRYDDDDWSSLPKGKLDQGETEPVAAAREIHEETGHTAVVLGRRLGRRVTYPIPQGTKRVWYWAAKSTGGDFSSSPNDDEVDKLVWLPVDAAMDQQLQYPDDRKVLRRRFVKRPVDTKTVLVVRHGTAGRRSRYKGDDRRKRPLDKRGRAQAEALVAQQLMMAFGATTLYAADRVRCHQTIEPLAQELDQLIHNEPLLTEEAYAADHKKAARKKRLLEIAGRPGNPVICTQGKVIPGLIEWWCEERRAKVRRPETTGNRRKGSTWVLSLLSDDGELVGADYLSSPPDEEK

B-factor: mean 18.44, std 11.6, range [4.39, 114.71]

Radius of gyration: 19.59 Å; Cα contacts (8 Å, |Δi|>4): 701; chains: 1; bounding box: 41×58×42 Å

Foldseek 3Di:
DEFEKEEEFEWEPPVIWTKWFAFPVVRAIFTFMDTDDPLFFRLLRHQVSCCQRFQFGWAWAFKQDWDWDDDPPYIYIYTYTYIYTDDGGGDQHPTTRDMDIGDLVVVLVRHPDPVRNSSSVSCVVDDRPWAKEKEAEFAAQDDPVVDDDDQLAGAHDPRRLVLLLNVLSVVVSNVAAAAEEESGRRQCSSPVNNCVVNVYDYHYDPCQALVNCVVPVPVVLVVVLVVVLDPGHYYYYYHQNRPVVNLVVLCVVQVEDEPDDDRDHQKIWIFIDDNSHTDYTYITDRSPDD

InterPro domains:
  IPR000086 NUDIX hydrolase domain [PF00293] (50-155)
  IPR000086 NUDIX hydrolase domain [PS51462] (22-156)
  IPR013078 Histidine phosphatase superfamily, clade-1 [PF00300] (166-245)
  IPR013078 Histidine phosphatase superfamily, clade-1 [SM00855] (164-278)
  IPR013078 Histidine phosphatase superfamily, clade-1 [cd07067] (164-308)
  IPR015797 NUDIX hydrolase-like domain superfamily [SSF55811] (20-158)
  IPR020084 NUDIX hydrolase, cons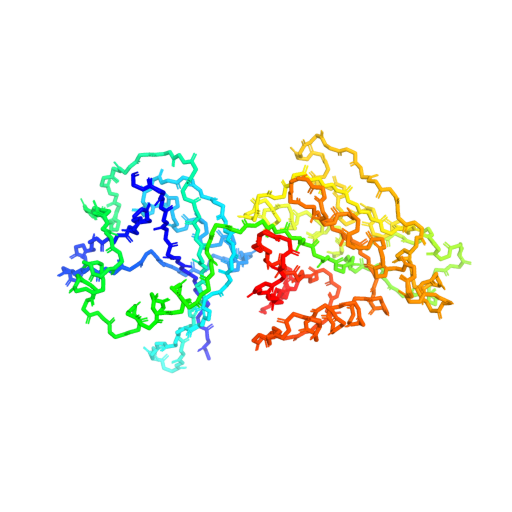erved site [PS00893] (66-87)
  IPR020476 NUDIX hydrolase [PR00502] (61-75)
  IPR020476 NUDIX hydrolase [PR00502] (75-90)
  IPR029033 Histidine phosphatase superfamily [G3DSA:3.40.50.1240] (164-313)
  IPR029033 Histidine phosphatase superfamily [SSF53254] (162-311)

=== Feature glossary ===
Annotated list of the representations used here:

Nearest PDB structures. The Foldseek neighbor list gives the closest experimentally determined structures in the PDB, ranked by structural alignment. TM-score near 1 means near-identical fold; near 0.3 means only rough topology match. This is how one finds what a novel AlphaFold prediction most resembles in the solved-structure universe.

Foldseek 3Di. Foldseek's 3Di representation compresses backbone geometry into a per-residue letter drawn from a learned twenty-state alphabet. It captures the tertiary interaction pattern around each residue — which residues are packed against it in space, regardless of where they are in sequence.

Radius of gyration, Cα contacts, bounding box. Radius of gyration (Rg) is the root-mean-square distance of Cα atoms from their centroid — a single number for overall size and compactness. A globular domain of N residues has Rg ≈ 2.2·N^0.38 Å; an extended or disordered chain has a much larger Rg. The Cα contact count is the number of residue pairs whose Cα atoms are within 8 Å and are more than four positions apart in sequence — a standard proxy for tertiary packing density. The bounding box is the smallest axis-aligned box enclosing all Cα atoms.

InterPro / GO / CATH / organism. The annotation block draws on four external resources. InterPro: which protein families and domains the sequence belongs to. GO: standardized terms for what the protein does, what process it participates in, and where in the cell it acts. CATH: which structural fold it has in the CATH hierarchy. Organism: the species of origin.

mmCIF coordinates. The mmCIF block holds the 3D Cartesian coordinates of each backbone atom (N, Cα, C, O) in ångströms. mmCIF is the PDB's canonical archive format — a tagged-loop text representation of the atomic model.

pLDDT. pLDDT is the predicted lDDT-Cα score: AlphaFold's confidence that the local environment of each residue (all inter-atomic distances within 15 Å) is correctly placed. It is a per-residue number between 0 and 100, with higher meaning more reliable.

Backbone torsions (φ/ψ). φ (phi) and ψ (psi) are the two rotatable backbone dihedrals per residue: φ is the C(i-1)–N–Cα–C torsion, ψ is the N–Cα–C–N(i+1) torsion, both in degrees on (−180°, 180°]. α-helical residues cluster near (−60°, −45°); β-strand residues near (−120°, +130°). A Ramachandran plot is simply a scatter of (φ, ψ) for every residue.

B-factor. For experimental (PDB) structures, the B-factor (temperature factor) quantifies the positional spread of each atom in the crystal — a combination of thermal vibration and static disorder — in units of Å². High B-factors mark flexible loops or poorly resolved regions; low B-factors mark the rigid, well-ordered core.

Secondary structure (3-state, P-SEA). SS3 is a coarse helix/strand/coil call (letters a/b/c) made by the P-SEA algorithm from inter-Cα distances and dihedrals. It is less detailed than DSSP but needs only Cα positions.

Predicted aligned error. Predicted aligned error is AlphaFold's pairwise confidence. Unlike pLDDT (per-residue), PAE is per-residue-pair and captures whether two parts of the structure are correctly placed relative to each other. Units are ångströms of expected positional error.

Solvent-accessible surface area. Solvent-accessible surface area (SASA) is the area in Å² traced out by the centre of a 1.4 Å probe sphere (a water molecule) rolled over the protein's van der Waals surface (Shrake–Rupley / Lee–Richards construction). Buried residues have near-zero SASA; fully exposed residues can exceed 200 Å². The total SASA scales roughly with the number of surface residues.

Secondary structure (8-state, DSSP). The SS8 string is DSSP's per-residue secondary-structure call. α-helix (H) means an i→i+4 H-bond ladder; β-strand (E) means the residue participates in a β-sheet; 3₁₀ (G) and π (I) are tighter and wider helices; T/S are turns/bends; '-' is loop.

Rendered structure images. Structure images are PyMOL renders from six orthogonal camera directions. Cartoon representation draws helices as coils and strands as arrows; sticks shows the backbone as bonds; surface shows the solvent-excluded envelope. Rainbow coloring maps sequence position to hue (blue→red, N→C); chain coloring assigns a distinct color per polypeptide.

Sequence. The amino-acid sequence is the protein's primary structure: the linear order of residues from the N-terminus to the C-terminus, written in one-letter code. Everything else here — the 3D coordinates, the secondary structure, the domain annotations — is ultimately a consequence of this string.

Contact-map, Ramachandran, and PAE plots. Three diagnostic plots accompany the record. The Cα contact map visualizes the tertiary structure as a 2D adjacency matrix (8 Å cutoff, sequence-local contacts suppressed). The Ramachandran plot shows the distribution of backbone (φ, ψ) torsions, with points in the α and β basins reflecting secondary structure content. The PAE plot shows AlphaFold's inter-residue confidence as a color matrix.